Protein AF-A0A6G9RSF5-F1 (afdb_monomer_lite)

Sequence (198 aa):
MGVLVQEMTRLAKLAGGSHKTVHDRIALAQRFCERLAMAQNVQVRRVEHLKARHIESYVRERLAQGITKRSLQNEMAAIRCMLKQAGRGKLADSERISNCSLGLRSQEAVQSAQSLKTWRKALEREEPRLTVVFGTKGGRPRETVILDVVAVRKALDKALSVAENRHDRLLDKPDLRSAMKYWHSQASRIGLRGVYSG

InterPro domains:
  IPR010998 Integrase/recombinase, N-terminal [G3DSA:1.10.150.130] (9-102)
  IPR024456 Integrase catalytic domain, putative [PF12835] (101-197)
  IPR024457 Putative integrase, N-terminal [PF12834] (1-92)

Structure (mmCIF, N/CA/C/O backbone):
data_AF-A0A6G9RSF5-F1
#
_entry.id   AF-A0A6G9RSF5-F1
#
loop_
_atom_site.group_PDB
_atom_site.id
_atom_site.type_symbol
_atom_site.label_atom_id
_atom_site.label_alt_id
_atom_site.label_comp_id
_atom_site.label_asym_id
_atom_site.label_entity_id
_atom_site.label_seq_id
_atom_site.pdbx_PDB_ins_code
_atom_site.Cartn_x
_atom_site.Cartn_y
_atom_site.Cartn_z
_atom_site.occupancy
_atom_site.B_iso_or_equiv
_atom_site.auth_seq_id
_atom_site.auth_comp_id
_atom_site.auth_asym_id
_atom_site.auth_atom_id
_atom_site.pdbx_PDB_model_num
ATOM 1 N N . MET A 1 1 ? -6.092 9.081 29.730 1.00 60.22 1 MET A N 1
ATOM 2 C CA . MET A 1 1 ? -6.249 8.511 28.366 1.00 60.22 1 MET A CA 1
ATOM 3 C C . MET A 1 1 ? -7.685 8.039 28.198 1.00 60.22 1 MET A C 1
ATOM 5 O O . MET A 1 1 ? -8.156 7.322 29.069 1.00 60.22 1 MET A O 1
ATOM 9 N N . GLY A 1 2 ? -8.382 8.451 27.134 1.00 79.12 2 GLY A N 1
ATOM 10 C CA . GLY A 1 2 ? -9.766 8.025 26.882 1.00 79.12 2 GLY A CA 1
ATOM 11 C C . GLY A 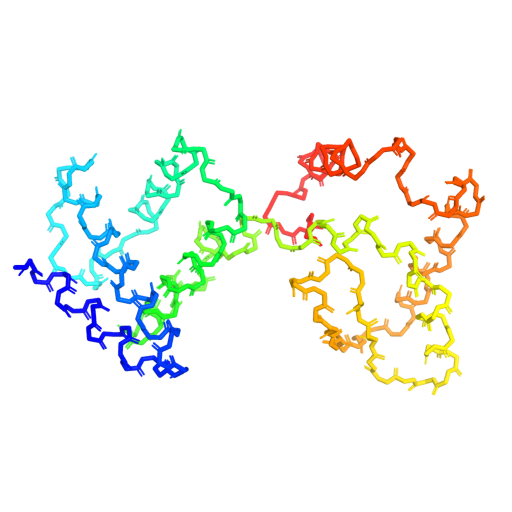1 2 ? -9.892 6.525 26.577 1.00 79.12 2 GLY A C 1
ATOM 12 O O . GLY A 1 2 ? -8.925 5.899 26.141 1.00 79.12 2 GLY A O 1
ATOM 13 N N . VAL A 1 3 ? -11.092 5.966 26.775 1.00 87.81 3 VAL A N 1
ATOM 14 C CA . VAL A 1 3 ? -11.396 4.522 26.640 1.00 87.81 3 VAL A CA 1
ATOM 15 C C . VAL A 1 3 ? -10.936 3.948 25.292 1.00 87.81 3 VAL A C 1
ATOM 17 O O . VAL A 1 3 ? -10.251 2.928 25.259 1.00 87.81 3 VAL A O 1
ATOM 20 N N . LEU A 1 4 ? -11.208 4.653 24.188 1.00 88.75 4 LEU A N 1
ATOM 21 C CA . LEU A 1 4 ? -10.796 4.230 22.845 1.00 88.75 4 LEU A CA 1
ATOM 22 C C . LEU A 1 4 ? -9.268 4.108 22.712 1.00 88.75 4 LEU A C 1
ATOM 24 O O . LEU A 1 4 ? -8.768 3.173 22.090 1.00 88.75 4 LEU A O 1
ATOM 28 N N . VAL A 1 5 ? -8.518 5.038 23.315 1.00 91.31 5 VAL A N 1
ATOM 29 C CA . VAL A 1 5 ? -7.047 5.053 23.262 1.00 91.31 5 VAL A CA 1
ATOM 30 C C . VAL A 1 5 ? -6.485 3.819 23.965 1.00 91.31 5 VAL A C 1
ATOM 32 O O . VAL A 1 5 ? -5.570 3.174 23.451 1.00 91.31 5 VAL A O 1
ATOM 35 N N . GLN A 1 6 ? -7.032 3.484 25.137 1.00 91.62 6 GLN A N 1
ATOM 36 C CA . GLN A 1 6 ? -6.622 2.311 25.910 1.00 91.62 6 GLN A CA 1
ATOM 37 C C . GLN A 1 6 ? -6.915 1.021 25.137 1.00 91.62 6 GLN A C 1
ATOM 39 O O . GLN A 1 6 ? -6.039 0.163 25.012 1.00 91.62 6 GLN A O 1
ATOM 44 N N . GLU A 1 7 ? -8.110 0.919 24.551 1.00 94.19 7 GLU A N 1
ATOM 45 C CA . GLU A 1 7 ? -8.517 -0.226 23.738 1.00 94.19 7 GLU A CA 1
ATOM 46 C C . GLU A 1 7 ? -7.595 -0.416 22.524 1.00 94.19 7 GLU A C 1
ATOM 48 O O . GLU A 1 7 ? -7.022 -1.491 22.341 1.00 94.19 7 GLU A O 1
ATOM 53 N N . MET A 1 8 ? -7.371 0.639 21.737 1.00 92.94 8 MET A N 1
ATOM 54 C CA . MET A 1 8 ? -6.492 0.602 20.563 1.00 92.94 8 MET A CA 1
ATOM 55 C C . MET A 1 8 ? -5.035 0.291 20.933 1.00 92.94 8 MET A C 1
ATOM 57 O O . MET A 1 8 ? -4.368 -0.469 20.234 1.00 92.94 8 MET A O 1
ATOM 61 N N . THR A 1 9 ? -4.543 0.808 22.062 1.00 93.88 9 THR A N 1
ATOM 62 C CA . THR A 1 9 ? -3.195 0.500 22.570 1.00 93.88 9 THR A CA 1
ATOM 63 C C . THR A 1 9 ? -3.064 -0.975 22.950 1.00 93.88 9 THR A C 1
ATOM 65 O O . THR A 1 9 ? -2.053 -1.611 22.648 1.00 93.88 9 THR A O 1
ATOM 68 N N . ARG A 1 10 ? -4.093 -1.554 23.581 1.00 94.75 10 ARG A N 1
ATOM 69 C CA . ARG A 1 10 ? -4.133 -2.988 23.895 1.00 94.75 10 ARG A CA 1
ATOM 70 C C . ARG A 1 10 ? -4.128 -3.829 22.617 1.00 94.75 10 ARG A C 1
ATOM 72 O O . ARG A 1 10 ? -3.350 -4.772 22.517 1.00 94.75 10 ARG A O 1
ATOM 79 N N . LEU A 1 11 ? -4.932 -3.454 21.621 1.00 93.56 11 LEU A N 1
ATOM 80 C CA . LEU A 1 11 ? -4.984 -4.126 20.317 1.00 93.56 11 LEU A CA 1
ATOM 81 C C . LEU A 1 11 ? -3.647 -4.041 19.566 1.00 93.56 11 LEU A C 1
ATOM 83 O O . LEU A 1 11 ? -3.226 -5.021 18.954 1.00 93.56 11 LEU A O 1
ATOM 87 N N . ALA A 1 12 ? -2.944 -2.909 19.657 1.00 92.31 12 ALA A N 1
ATOM 88 C CA . ALA A 1 12 ? -1.604 -2.747 19.095 1.00 92.31 12 ALA A CA 1
ATOM 89 C C . ALA A 1 12 ? -0.594 -3.736 19.700 1.00 92.31 12 ALA A C 1
ATOM 91 O O . ALA A 1 12 ? 0.206 -4.308 18.960 1.00 92.31 12 ALA A O 1
ATOM 92 N N . LYS A 1 13 ? -0.655 -3.966 21.019 1.00 92.19 13 LYS A N 1
ATOM 93 C CA . LYS A 1 13 ? 0.188 -4.951 21.720 1.00 92.19 13 LYS A CA 1
ATOM 94 C C . LYS A 1 13 ? -0.179 -6.388 21.337 1.00 92.19 13 LYS A C 1
ATOM 96 O O . LYS A 1 13 ? 0.703 -7.175 21.011 1.00 92.19 13 LYS A O 1
ATOM 101 N N . LEU A 1 14 ? -1.475 -6.708 21.308 1.00 90.38 14 LEU A N 1
ATOM 102 C CA . LEU A 1 14 ? -1.979 -8.042 20.945 1.00 90.38 14 LEU A CA 1
ATOM 103 C C . LEU A 1 14 ? -1.672 -8.436 19.498 1.00 90.38 14 LEU A C 1
ATOM 105 O O . LEU A 1 14 ? -1.616 -9.617 19.176 1.00 90.38 14 LEU A O 1
ATOM 109 N N . ALA A 1 15 ? -1.474 -7.466 18.610 1.00 86.75 15 ALA A N 1
ATOM 110 C CA . ALA A 1 15 ? -1.075 -7.722 17.232 1.00 86.75 15 ALA A CA 1
ATOM 111 C C . ALA A 1 15 ? 0.392 -8.193 17.074 1.00 86.75 15 ALA A C 1
ATOM 113 O O . ALA A 1 15 ? 0.813 -8.467 15.948 1.00 86.75 15 ALA A O 1
ATOM 114 N N . GLY A 1 16 ? 1.178 -8.249 18.159 1.00 85.38 16 GLY A N 1
ATOM 115 C CA . GLY A 1 16 ? 2.536 -8.806 18.189 1.00 85.38 16 GLY A CA 1
ATOM 116 C C . GLY A 1 16 ? 3.570 -8.039 17.352 1.00 85.38 16 GLY A C 1
ATOM 117 O O . GLY A 1 16 ? 3.391 -6.866 17.030 1.00 85.38 16 GLY A O 1
ATOM 118 N N . GLY A 1 17 ? 4.667 -8.699 16.969 1.00 84.56 17 GLY A N 1
ATOM 119 C CA . GLY A 1 17 ? 5.753 -8.131 16.153 1.00 84.56 17 GLY A CA 1
ATOM 120 C C . GLY A 1 17 ? 6.945 -7.610 16.965 1.00 84.56 17 GLY A C 1
ATOM 121 O O . GLY A 1 17 ? 6.967 -7.696 18.188 1.00 84.56 17 GLY A O 1
ATOM 122 N N . SER A 1 18 ? 7.963 -7.074 16.279 1.00 88.12 18 SER A N 1
ATOM 123 C CA . SER A 1 18 ? 9.168 -6.566 16.953 1.00 88.12 18 SER A CA 1
ATOM 124 C C . SER A 1 18 ? 8.849 -5.402 17.895 1.00 88.12 18 SER A C 1
ATOM 126 O O . SER A 1 18 ? 7.897 -4.654 17.655 1.00 88.12 18 SER A O 1
ATOM 128 N N . HIS A 1 19 ? 9.692 -5.192 18.912 1.00 85.44 19 HIS A N 1
ATOM 129 C CA . HIS A 1 19 ? 9.533 -4.115 19.896 1.00 85.44 19 HIS A CA 1
ATOM 130 C C . HIS A 1 19 ? 9.261 -2.750 19.238 1.00 85.44 19 HIS A C 1
ATOM 132 O O . HIS A 1 19 ? 8.289 -2.069 19.565 1.00 85.44 19 HIS A O 1
ATOM 138 N N . LYS A 1 20 ? 10.045 -2.402 18.208 1.00 83.69 20 LYS A N 1
ATOM 139 C CA . LYS A 1 20 ? 9.845 -1.180 17.418 1.00 83.69 20 LYS A CA 1
ATOM 140 C C . LYS A 1 20 ? 8.480 -1.131 16.722 1.00 83.69 20 LYS A C 1
ATOM 142 O O . LYS A 1 20 ? 7.840 -0.087 16.696 1.00 83.69 20 LYS A O 1
ATOM 147 N N . THR A 1 21 ? 8.015 -2.251 16.175 1.00 81.38 21 THR A N 1
ATOM 148 C CA . THR A 1 21 ? 6.727 -2.313 15.469 1.00 81.38 21 THR A CA 1
ATOM 149 C C . THR A 1 21 ? 5.548 -2.148 16.429 1.00 81.38 21 THR A C 1
ATOM 151 O O . THR A 1 21 ? 4.550 -1.522 16.074 1.00 81.38 21 THR A O 1
ATOM 154 N N . VAL A 1 22 ? 5.640 -2.703 17.639 1.00 88.62 22 VAL A N 1
ATOM 155 C CA . VAL A 1 22 ? 4.628 -2.506 18.687 1.00 88.62 22 VAL A CA 1
ATOM 156 C C . VAL A 1 22 ? 4.629 -1.048 19.145 1.00 88.62 22 VAL A C 1
ATOM 158 O O . VAL A 1 22 ? 3.576 -0.413 19.151 1.00 88.62 22 VAL A O 1
ATOM 161 N N . HIS A 1 23 ? 5.806 -0.489 19.433 1.00 90.00 23 HIS A N 1
ATOM 162 C CA . HIS A 1 23 ? 5.966 0.908 19.832 1.00 90.00 23 HIS A CA 1
ATOM 163 C C . HIS A 1 23 ? 5.379 1.885 18.797 1.00 90.00 23 HIS A C 1
ATOM 165 O O . HIS A 1 23 ? 4.555 2.738 19.133 1.00 90.00 23 HIS A O 1
ATOM 171 N N . ASP A 1 24 ? 5.727 1.718 17.517 1.00 87.81 24 ASP A N 1
ATOM 172 C CA . ASP A 1 24 ? 5.241 2.580 16.435 1.00 87.81 24 ASP A CA 1
ATOM 173 C C . ASP A 1 24 ? 3.705 2.489 16.275 1.00 87.81 24 ASP A C 1
ATOM 175 O O . ASP A 1 24 ? 3.047 3.492 15.975 1.00 87.81 24 ASP A O 1
ATOM 179 N N . ARG A 1 25 ? 3.106 1.312 16.525 1.00 92.25 25 ARG A N 1
ATOM 180 C CA . ARG A 1 25 ? 1.643 1.120 16.513 1.00 92.25 25 ARG A CA 1
ATOM 181 C C . ARG A 1 25 ? 0.945 1.775 17.701 1.00 92.25 25 ARG A C 1
ATOM 183 O O . ARG A 1 25 ? -0.131 2.335 17.513 1.00 92.25 25 ARG A O 1
ATOM 190 N N . ILE A 1 26 ? 1.545 1.742 18.889 1.00 93.31 26 ILE A N 1
ATOM 191 C CA . ILE A 1 26 ? 1.014 2.431 20.075 1.00 93.31 26 ILE A CA 1
ATOM 192 C C . ILE A 1 26 ? 0.986 3.943 19.832 1.00 93.31 26 ILE A C 1
ATOM 194 O O . ILE A 1 26 ? -0.059 4.572 20.000 1.00 93.31 26 ILE A O 1
ATOM 198 N N . ALA A 1 27 ? 2.092 4.509 19.342 1.00 93.44 27 ALA A N 1
ATOM 199 C CA . ALA A 1 27 ? 2.168 5.932 19.020 1.00 93.44 27 ALA A CA 1
ATOM 200 C C . ALA A 1 27 ? 1.140 6.332 17.946 1.00 93.44 27 ALA A C 1
ATOM 202 O O . ALA A 1 27 ? 0.550 7.412 17.993 1.00 93.44 27 ALA A O 1
ATOM 203 N N . LEU A 1 28 ? 0.897 5.457 16.966 1.00 93.06 28 LEU A N 1
ATOM 204 C CA . LEU A 1 28 ? -0.162 5.657 15.982 1.00 93.06 28 LEU A CA 1
ATOM 205 C C . LEU A 1 28 ? -1.561 5.621 16.606 1.00 93.06 28 LEU A C 1
ATOM 207 O O . LEU A 1 28 ? -2.372 6.487 16.292 1.00 93.06 28 LEU A O 1
ATOM 211 N N . ALA A 1 29 ? -1.851 4.631 17.452 1.00 92.94 29 ALA A N 1
ATOM 212 C CA . ALA A 1 29 ? -3.145 4.489 18.113 1.00 92.94 29 ALA A CA 1
ATOM 213 C C . ALA A 1 29 ? -3.503 5.746 18.915 1.00 92.94 29 ALA A C 1
ATOM 215 O O . ALA A 1 29 ? -4.622 6.244 18.795 1.00 92.94 29 ALA A O 1
ATOM 216 N N . GLN A 1 30 ? -2.538 6.287 19.662 1.00 92.81 30 GLN A N 1
ATOM 217 C CA . GLN A 1 30 ? -2.684 7.536 20.411 1.00 92.81 30 GLN A CA 1
ATOM 218 C C . GLN A 1 30 ? -3.027 8.706 19.484 1.00 92.81 30 GLN A C 1
ATOM 220 O O . GLN A 1 30 ? -4.120 9.261 19.597 1.00 92.81 30 GLN A O 1
ATOM 225 N N . ARG A 1 31 ? -2.184 8.980 18.476 1.00 92.25 31 ARG A N 1
ATOM 226 C CA . ARG A 1 31 ? -2.433 10.060 17.501 1.00 92.25 31 ARG A CA 1
ATOM 227 C C . ARG A 1 31 ? -3.773 9.928 16.788 1.00 92.25 31 ARG A C 1
ATOM 229 O O . ARG A 1 31 ? -4.435 10.926 16.527 1.00 92.25 31 ARG A O 1
ATOM 236 N N . PHE A 1 32 ? -4.140 8.713 16.384 1.00 91.19 32 PHE A N 1
ATOM 237 C CA . PHE A 1 32 ? -5.400 8.458 15.693 1.00 91.19 32 PHE A CA 1
ATOM 238 C C . PHE A 1 32 ? -6.590 8.836 16.577 1.00 91.19 32 PHE A C 1
ATOM 240 O O . PHE A 1 32 ? -7.471 9.568 16.137 1.00 91.19 32 PHE A O 1
ATOM 247 N N . CYS A 1 33 ? -6.587 8.397 17.834 1.00 89.25 33 CYS A N 1
ATOM 248 C CA . CYS A 1 33 ? -7.666 8.686 18.771 1.00 89.25 3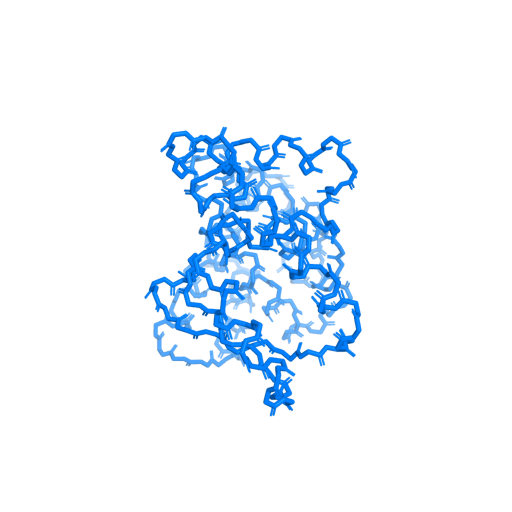3 CYS A CA 1
ATOM 249 C C . CYS A 1 33 ? -7.726 10.169 19.167 1.00 89.25 33 CYS A C 1
ATOM 251 O O . CYS A 1 33 ? -8.817 10.725 19.246 1.00 89.25 33 CYS A O 1
ATOM 253 N N . GLU A 1 34 ? -6.577 10.815 19.377 1.00 86.75 34 GLU A N 1
ATOM 254 C CA . GLU A 1 34 ? -6.493 12.254 19.663 1.00 86.75 34 GLU A CA 1
ATOM 255 C C . GLU A 1 34 ? -7.079 13.082 18.518 1.00 86.75 34 GLU A C 1
ATOM 257 O O . GLU A 1 34 ? -7.932 13.938 18.746 1.00 86.75 34 GLU A O 1
ATOM 262 N N . ARG A 1 35 ? -6.702 12.773 17.270 1.00 83.75 35 ARG A N 1
ATOM 263 C CA . ARG A 1 35 ? -7.244 13.464 16.093 1.00 83.75 35 ARG A CA 1
ATOM 264 C C . ARG A 1 35 ? -8.733 13.205 15.898 1.00 83.75 35 ARG A C 1
ATOM 266 O O . ARG A 1 35 ? -9.460 14.129 15.558 1.00 83.75 35 ARG A O 1
ATOM 273 N N . LEU A 1 36 ? -9.223 11.996 16.174 1.00 82.81 36 LEU A N 1
ATOM 274 C CA . LEU A 1 36 ? -10.666 11.733 16.154 1.00 82.81 36 LEU A CA 1
ATOM 275 C C . LEU A 1 36 ? -11.432 12.573 17.184 1.00 82.81 36 LEU A C 1
ATOM 277 O O . LEU A 1 36 ? -12.515 13.068 16.871 1.00 82.81 36 LEU A O 1
ATOM 281 N N . ALA A 1 37 ? -10.872 12.737 18.385 1.00 75.62 37 ALA A N 1
ATOM 282 C CA . ALA A 1 37 ? -11.480 13.526 19.449 1.00 75.62 37 ALA A CA 1
ATOM 283 C C . ALA A 1 37 ? -11.459 15.033 19.139 1.00 75.62 37 ALA A C 1
ATOM 285 O O . ALA A 1 37 ? -12.457 15.710 19.362 1.00 75.62 37 ALA A O 1
ATOM 286 N N . MET A 1 38 ? -10.352 15.545 18.590 1.00 67.12 38 MET A N 1
ATOM 287 C CA . MET A 1 38 ? -10.181 16.973 18.299 1.00 67.12 38 MET A CA 1
ATOM 288 C C . MET A 1 38 ? -10.856 17.428 17.000 1.00 67.12 38 MET A C 1
ATOM 290 O O . MET A 1 38 ? -11.372 18.538 16.945 1.00 67.12 38 MET A O 1
ATOM 294 N N . ALA A 1 39 ? -10.858 16.601 15.950 1.00 57.69 39 ALA A N 1
ATOM 295 C CA . ALA A 1 39 ? -11.217 17.057 14.606 1.00 57.69 39 ALA A CA 1
ATOM 296 C C . ALA A 1 39 ? -12.696 16.872 14.230 1.00 57.69 39 ALA A C 1
ATOM 298 O O . ALA A 1 39 ? -13.118 17.413 13.210 1.00 57.69 39 ALA A O 1
ATOM 299 N N . GLN A 1 40 ? -13.484 16.071 14.964 1.00 55.38 40 GLN A N 1
ATOM 300 C CA . GLN A 1 40 ? -14.790 15.626 14.446 1.00 55.38 40 GLN A CA 1
ATOM 301 C C . GLN A 1 40 ? -16.004 15.774 15.382 1.00 55.38 40 GLN A C 1
ATOM 303 O O . GLN A 1 40 ? -17.095 15.400 14.964 1.00 55.38 40 GLN A O 1
ATOM 308 N N . ASN A 1 41 ? -15.886 16.284 16.616 1.00 52.94 41 ASN A N 1
ATOM 309 C CA . ASN A 1 41 ? -16.987 16.231 17.608 1.00 52.94 41 ASN A CA 1
ATOM 310 C C . ASN A 1 41 ? -17.613 14.811 17.718 1.00 52.94 41 ASN A C 1
ATOM 312 O O . ASN A 1 41 ? -18.807 14.628 17.955 1.00 52.94 41 ASN A O 1
ATOM 316 N N . VAL A 1 42 ? -16.803 13.776 17.454 1.00 60.16 42 VAL A N 1
ATOM 317 C CA . VAL A 1 42 ? -17.235 12.380 17.340 1.00 60.16 42 VAL A CA 1
ATOM 318 C C . VAL A 1 42 ? -17.053 11.702 18.693 1.00 60.16 42 VAL A C 1
ATOM 320 O O . VAL A 1 42 ? -15.936 11.487 19.156 1.00 60.16 42 VAL A O 1
ATOM 323 N N . GLN A 1 43 ? -18.161 11.288 19.307 1.00 67.81 43 GLN A N 1
ATOM 324 C CA . GLN A 1 43 ? -18.186 10.567 20.585 1.00 67.81 43 GLN A CA 1
ATOM 325 C C . GLN A 1 43 ? -17.880 9.060 20.438 1.00 67.81 43 GLN A C 1
ATOM 327 O O . GLN A 1 43 ? -18.525 8.216 21.061 1.00 67.81 43 GLN A O 1
ATOM 332 N N . VAL A 1 44 ? -16.916 8.670 19.598 1.00 80.12 44 VAL A N 1
ATOM 333 C CA . VAL A 1 44 ? -16.544 7.249 19.473 1.00 80.12 44 VAL A CA 1
ATOM 334 C C . VAL A 1 44 ? -15.668 6.853 20.655 1.00 80.12 44 VAL A C 1
ATOM 336 O O . VAL A 1 44 ? -14.521 7.275 20.766 1.00 80.12 44 VAL A O 1
ATOM 339 N N . ARG A 1 45 ? -16.218 6.018 21.541 1.00 84.44 45 ARG A N 1
ATOM 340 C CA . ARG A 1 45 ? -15.521 5.524 22.741 1.00 84.44 45 ARG A CA 1
ATOM 341 C C . ARG A 1 45 ? -14.934 4.122 22.586 1.00 84.44 45 ARG A C 1
ATOM 343 O O . ARG A 1 45 ? -14.068 3.767 23.377 1.00 84.44 45 ARG A O 1
ATOM 350 N N . ARG A 1 46 ? -15.385 3.357 21.585 1.00 88.00 46 ARG A N 1
ATOM 351 C CA . ARG A 1 46 ? -14.959 1.973 21.326 1.00 88.00 46 ARG A CA 1
ATOM 352 C C . ARG A 1 46 ? -14.699 1.694 19.851 1.00 88.00 46 ARG A C 1
ATOM 354 O O . ARG A 1 46 ? -15.348 2.278 18.978 1.00 88.00 46 ARG A O 1
ATOM 361 N N . VAL A 1 47 ? -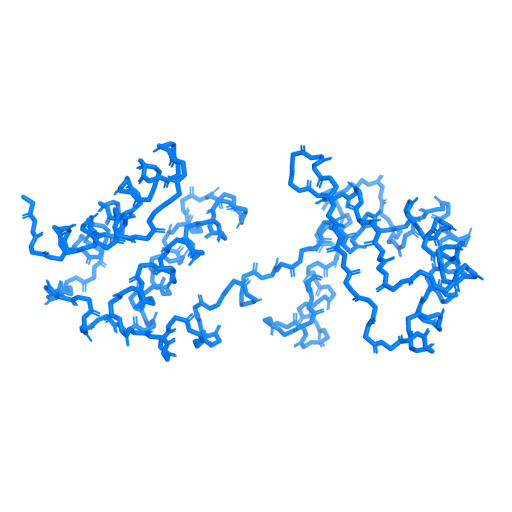13.782 0.766 19.575 1.00 89.88 47 VAL A N 1
ATOM 362 C CA . VAL A 1 47 ? -13.403 0.332 18.218 1.00 89.88 47 VAL A CA 1
ATOM 363 C C . VAL A 1 47 ? -14.597 -0.237 17.450 1.00 89.88 47 VAL A C 1
ATOM 365 O O . VAL A 1 47 ? -14.721 -0.022 16.241 1.00 89.88 47 VAL A O 1
ATOM 368 N N . GLU A 1 48 ? -15.530 -0.884 18.151 1.00 89.69 48 GLU A N 1
ATOM 369 C CA . GLU A 1 48 ? -16.781 -1.399 17.585 1.00 89.69 48 GLU A CA 1
ATOM 370 C C . GLU A 1 48 ? -17.611 -0.320 16.865 1.00 89.69 48 GLU A C 1
ATOM 372 O O . GLU A 1 48 ? -18.245 -0.611 15.855 1.00 89.69 48 GLU A O 1
ATOM 377 N N . HIS A 1 49 ? -17.525 0.946 17.286 1.00 89.19 49 HIS A N 1
ATOM 378 C CA . HIS A 1 49 ? -18.277 2.059 16.698 1.00 89.19 49 HIS A CA 1
ATOM 379 C C . HIS A 1 49 ? -17.499 2.841 15.628 1.00 89.19 49 HIS A C 1
ATOM 381 O O . HIS A 1 49 ? -18.020 3.807 15.057 1.00 89.19 49 HIS A O 1
ATOM 387 N N . LEU A 1 50 ? -16.262 2.442 15.307 1.00 89.31 50 LEU A N 1
ATOM 388 C CA . LEU A 1 50 ? -15.520 3.058 14.209 1.00 89.31 50 LEU A CA 1
ATOM 389 C C . LEU A 1 50 ? -16.225 2.810 12.866 1.00 89.31 50 LEU A C 1
ATOM 391 O O . LEU A 1 50 ? -16.736 1.734 12.573 1.00 89.31 50 LEU A O 1
ATOM 395 N N . LYS A 1 51 ? -16.258 3.826 12.011 1.00 86.75 51 LYS A N 1
ATOM 396 C CA . LYS A 1 51 ? -16.815 3.746 10.658 1.00 86.75 51 LYS A CA 1
ATOM 397 C C . LYS A 1 51 ? -15.725 4.148 9.675 1.00 86.75 51 LYS A C 1
ATOM 399 O O . LYS A 1 51 ? -14.834 4.914 10.037 1.00 86.75 51 LYS A O 1
ATOM 404 N N . ALA A 1 52 ? -15.831 3.693 8.426 1.00 81.88 52 ALA A N 1
ATOM 405 C CA . ALA A 1 52 ? -14.879 4.046 7.368 1.00 81.88 52 ALA A CA 1
ATOM 406 C C . ALA A 1 52 ? -14.653 5.568 7.277 1.00 81.88 52 ALA A C 1
ATOM 408 O O . ALA A 1 52 ? -13.513 6.009 7.205 1.00 81.88 52 ALA A O 1
ATOM 409 N N . ARG A 1 53 ? -15.718 6.372 7.435 1.00 81.56 53 ARG A N 1
ATOM 410 C CA . ARG A 1 53 ? -15.653 7.846 7.434 1.00 81.56 53 ARG A CA 1
ATOM 411 C C . ARG A 1 53 ? -14.666 8.441 8.452 1.00 81.56 53 ARG A C 1
ATOM 413 O O . ARG A 1 53 ? -14.046 9.454 8.160 1.00 81.56 53 ARG A O 1
ATOM 420 N N . HIS A 1 54 ? -14.509 7.823 9.627 1.00 86.62 54 HIS A N 1
ATOM 421 C CA . HIS A 1 54 ? -13.605 8.316 10.675 1.00 86.62 54 HIS A CA 1
ATOM 422 C C . HIS A 1 54 ? -12.143 8.139 10.240 1.00 86.62 54 HIS A C 1
ATOM 424 O O . HIS A 1 54 ? -11.309 9.021 10.416 1.00 86.62 54 HIS A O 1
ATOM 430 N N . ILE A 1 55 ? -11.854 7.004 9.604 1.00 87.12 55 ILE A N 1
ATOM 431 C CA . ILE A 1 55 ? -10.527 6.671 9.088 1.00 87.12 55 ILE A CA 1
ATOM 432 C C . ILE A 1 55 ? -10.225 7.502 7.836 1.00 87.12 55 ILE A C 1
ATOM 434 O O . ILE A 1 55 ? -9.131 8.034 7.707 1.00 87.12 55 ILE A O 1
ATOM 438 N N . GLU A 1 56 ? -11.201 7.697 6.949 1.00 81.44 56 GLU A N 1
ATOM 439 C CA . GLU A 1 56 ? -11.068 8.590 5.792 1.00 81.44 56 GLU A CA 1
ATOM 440 C C . GLU A 1 56 ? -10.805 10.039 6.206 1.00 81.44 56 GLU A C 1
ATOM 442 O O . GLU A 1 56 ? -9.955 10.698 5.612 1.00 81.44 56 GLU A O 1
ATOM 447 N N . SER A 1 57 ? -11.508 10.540 7.226 1.00 82.06 57 SER A N 1
ATOM 448 C CA . SER A 1 57 ? -11.261 11.885 7.745 1.00 82.06 57 SER A CA 1
ATOM 449 C C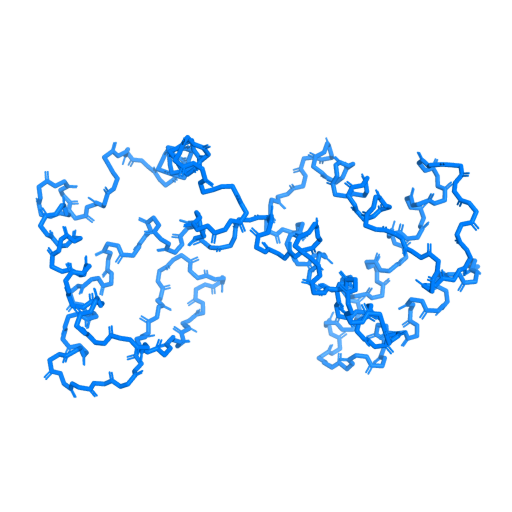 . SER A 1 57 ? -9.843 12.017 8.285 1.00 82.06 57 SER A C 1
ATOM 451 O O . SER A 1 57 ? -9.152 12.975 7.945 1.00 82.06 57 SER A O 1
ATOM 453 N N . TYR A 1 58 ? -9.384 11.028 9.057 1.00 86.88 58 TYR A N 1
ATOM 454 C CA . TYR A 1 58 ? -8.000 10.975 9.516 1.00 86.88 58 TYR A CA 1
ATOM 455 C C . TYR A 1 58 ? -7.026 11.001 8.332 1.00 86.88 58 TYR A C 1
ATOM 457 O O . TYR A 1 58 ? -6.120 11.824 8.296 1.00 86.88 58 TYR A O 1
ATOM 465 N N . VAL A 1 59 ? -7.239 10.170 7.311 1.00 81.69 59 VAL A N 1
ATOM 466 C CA . VAL A 1 59 ? -6.400 10.130 6.103 1.00 81.69 59 VAL A CA 1
ATOM 467 C C . VAL A 1 59 ? -6.333 11.497 5.412 1.00 81.69 59 VAL A C 1
ATOM 469 O O . VAL A 1 59 ? -5.239 11.937 5.059 1.00 81.69 59 VAL A O 1
ATOM 472 N N . ARG A 1 60 ? -7.467 12.192 5.248 1.00 79.06 60 ARG A N 1
ATOM 473 C CA . ARG A 1 60 ? -7.511 13.541 4.650 1.00 79.06 60 ARG A CA 1
ATOM 474 C C . ARG A 1 60 ? -6.706 14.551 5.462 1.00 79.06 60 ARG A C 1
ATOM 476 O O . ARG A 1 60 ? -5.930 15.308 4.889 1.00 79.06 60 ARG A O 1
ATOM 483 N N . GLU A 1 61 ? -6.840 14.527 6.782 1.00 81.94 61 GLU A N 1
ATOM 484 C CA . GLU A 1 61 ? -6.102 15.420 7.678 1.00 81.94 61 GLU A CA 1
ATOM 485 C C . GLU A 1 61 ? -4.586 15.167 7.615 1.00 81.94 61 GLU A C 1
ATOM 487 O O . GLU A 1 61 ? -3.780 16.094 7.555 1.00 81.94 61 GLU A O 1
ATOM 492 N N . ARG A 1 62 ? -4.182 13.894 7.555 1.00 84.00 62 ARG A N 1
ATOM 493 C CA . ARG A 1 62 ? -2.774 13.491 7.427 1.00 84.00 62 ARG A CA 1
ATOM 494 C C . ARG A 1 62 ? -2.180 13.888 6.075 1.00 84.00 62 ARG A C 1
ATOM 496 O O . ARG A 1 62 ? -1.012 14.265 6.017 1.00 84.00 62 ARG A O 1
ATOM 503 N N . LEU A 1 63 ? -2.975 13.832 5.006 1.00 76.31 63 LEU A N 1
ATOM 504 C CA . LEU A 1 63 ? -2.588 14.356 3.694 1.00 76.31 63 LEU A CA 1
ATOM 505 C C . LEU A 1 63 ? -2.421 15.881 3.726 1.00 76.31 63 LEU A C 1
ATOM 507 O O . LEU A 1 63 ? -1.442 16.381 3.179 1.00 76.31 63 LEU A O 1
ATOM 511 N N . ALA A 1 64 ? -3.317 16.606 4.404 1.00 75.69 64 ALA A N 1
ATOM 512 C CA . ALA A 1 64 ? -3.220 18.060 4.571 1.00 75.69 64 ALA A CA 1
ATOM 513 C C . ALA A 1 64 ? -1.977 18.484 5.377 1.00 75.69 64 ALA A C 1
ATOM 515 O O . ALA A 1 64 ? -1.387 19.521 5.103 1.00 75.69 64 ALA A O 1
ATOM 516 N N . GLN A 1 65 ? -1.516 17.640 6.304 1.00 79.75 65 GLN A N 1
ATOM 517 C CA . GLN A 1 65 ? -0.256 17.821 7.044 1.00 79.75 65 GLN A CA 1
ATOM 518 C C . GLN A 1 65 ? 1.004 17.553 6.202 1.00 79.75 65 GLN A C 1
ATOM 520 O O . GLN A 1 65 ? 2.110 17.543 6.737 1.00 79.75 65 GLN A O 1
ATOM 525 N N . GLY A 1 66 ? 0.861 17.283 4.900 1.00 75.50 66 GLY A N 1
ATOM 526 C CA . GLY A 1 66 ? 1.990 17.059 3.997 1.00 75.50 66 GLY A CA 1
ATOM 527 C C . GLY A 1 66 ? 2.718 15.735 4.233 1.00 75.50 66 GLY A C 1
ATOM 528 O O . GLY A 1 66 ? 3.851 15.552 3.785 1.00 75.50 66 GLY A O 1
ATOM 529 N N . ILE A 1 67 ? 2.093 14.785 4.933 1.00 76.19 67 ILE A N 1
ATOM 530 C CA . ILE A 1 67 ? 2.734 13.508 5.232 1.00 76.19 67 ILE A CA 1
ATOM 531 C C . ILE A 1 67 ? 2.867 12.682 3.962 1.00 76.19 67 ILE A C 1
ATOM 533 O O . ILE A 1 67 ? 1.954 12.581 3.141 1.00 76.19 67 ILE A O 1
ATOM 537 N N . THR A 1 68 ? 4.025 12.040 3.816 1.00 71.19 68 THR A N 1
ATOM 538 C CA . THR A 1 68 ? 4.292 11.209 2.646 1.00 71.19 68 THR A CA 1
ATOM 539 C C . THR A 1 68 ? 3.249 10.095 2.518 1.00 71.19 68 THR A C 1
ATOM 541 O O . THR A 1 68 ? 2.878 9.441 3.500 1.00 71.19 68 THR A O 1
ATOM 544 N N . LYS A 1 69 ? 2.832 9.805 1.279 1.00 61.66 69 LYS A N 1
ATOM 545 C CA . LYS A 1 69 ? 1.922 8.686 0.969 1.00 61.66 69 LYS A CA 1
ATOM 546 C C . LYS A 1 69 ? 2.403 7.366 1.588 1.00 61.66 69 LYS A C 1
ATOM 548 O O . LYS A 1 69 ? 1.599 6.555 2.032 1.00 61.66 69 LYS A O 1
ATOM 553 N N . ARG A 1 70 ? 3.724 7.175 1.687 1.00 65.44 70 ARG A N 1
ATOM 554 C CA . ARG A 1 70 ? 4.345 5.999 2.303 1.00 65.44 70 ARG A CA 1
ATOM 555 C C . ARG A 1 70 ? 4.103 5.898 3.808 1.00 65.44 70 ARG A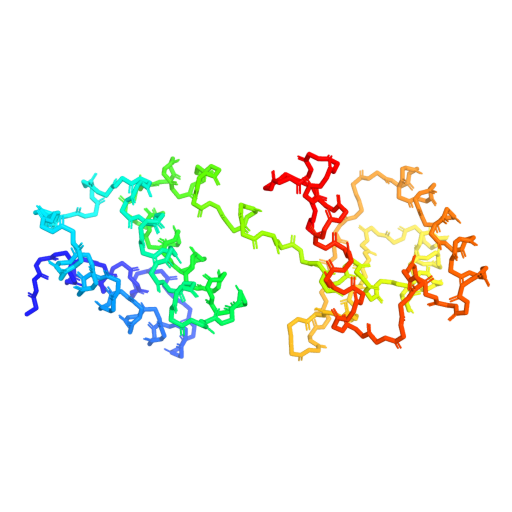 C 1
ATOM 557 O O . ARG A 1 70 ? 3.851 4.803 4.310 1.00 65.44 70 ARG A O 1
ATOM 564 N N . SER A 1 71 ? 4.215 7.003 4.537 1.00 77.50 71 SER A N 1
ATOM 565 C CA . SER A 1 71 ? 3.914 7.021 5.970 1.00 77.50 71 SER A CA 1
ATOM 566 C C . SER A 1 71 ? 2.426 6.772 6.200 1.00 77.50 71 SER A C 1
ATOM 568 O O . SER A 1 71 ? 2.082 5.918 7.010 1.00 77.50 71 SER A O 1
ATOM 570 N N . LEU A 1 72 ? 1.565 7.392 5.393 1.00 78.31 72 LEU A N 1
ATOM 571 C CA . LEU A 1 72 ? 0.117 7.185 5.432 1.00 78.31 72 LEU A CA 1
ATOM 572 C C . LEU A 1 72 ? -0.283 5.720 5.187 1.00 78.31 72 LEU A C 1
ATOM 574 O O . LEU A 1 72 ? -1.094 5.165 5.919 1.00 78.31 72 LEU A O 1
ATOM 578 N N . GLN A 1 73 ? 0.345 5.049 4.218 1.00 72.88 73 GLN A N 1
ATOM 579 C CA . GLN A 1 73 ? 0.135 3.617 3.963 1.00 72.88 73 GLN A CA 1
ATOM 580 C C . GLN A 1 73 ? 0.562 2.725 5.142 1.00 72.88 73 GLN A C 1
ATOM 582 O O . GLN A 1 73 ? -0.085 1.708 5.406 1.00 72.88 73 GLN A O 1
ATOM 587 N N . ASN A 1 74 ? 1.646 3.071 5.851 1.00 80.19 74 ASN A N 1
ATOM 588 C CA . ASN A 1 74 ? 2.062 2.327 7.048 1.00 80.19 74 ASN A CA 1
ATOM 589 C C . ASN A 1 74 ? 1.052 2.526 8.187 1.00 80.19 74 ASN A C 1
ATOM 591 O O . ASN A 1 74 ? 0.709 1.566 8.873 1.00 80.19 74 ASN A O 1
ATOM 595 N N . GLU A 1 75 ? 0.552 3.751 8.362 1.00 86.56 75 GLU A N 1
ATOM 596 C CA . GLU A 1 75 ? -0.475 4.052 9.361 1.00 86.56 75 GLU A CA 1
ATOM 597 C C . GLU A 1 75 ? -1.770 3.292 9.069 1.00 86.56 75 GLU A C 1
ATOM 599 O O . GLU A 1 75 ? -2.325 2.633 9.944 1.00 86.56 75 GLU A O 1
ATOM 604 N N . MET A 1 76 ? -2.192 3.263 7.811 1.00 86.56 76 MET A N 1
ATOM 605 C CA . MET A 1 76 ? -3.395 2.550 7.389 1.00 86.56 76 MET A CA 1
ATOM 606 C C . MET A 1 76 ? -3.250 1.028 7.505 1.00 86.56 76 MET A C 1
ATOM 608 O O . MET A 1 76 ? -4.182 0.352 7.942 1.00 86.56 76 MET A O 1
ATOM 612 N N . ALA A 1 77 ? -2.063 0.469 7.243 1.00 83.56 77 ALA A N 1
ATOM 613 C CA . ALA A 1 77 ? -1.782 -0.942 7.525 1.00 83.56 77 ALA A CA 1
ATOM 614 C C . ALA A 1 77 ? -1.944 -1.273 9.016 1.00 83.56 77 ALA A C 1
ATOM 616 O O . ALA A 1 77 ? -2.548 -2.284 9.374 1.00 83.56 77 ALA A O 1
ATOM 617 N N . ALA A 1 78 ? -1.411 -0.415 9.883 1.00 88.38 78 ALA A N 1
ATOM 618 C CA . ALA A 1 78 ? -1.461 -0.607 11.322 1.00 88.38 78 ALA A CA 1
ATOM 619 C C . ALA A 1 78 ? -2.879 -0.431 11.888 1.00 88.38 78 ALA A C 1
ATOM 621 O O . ALA A 1 78 ? -3.298 -1.251 12.704 1.00 88.38 78 ALA A O 1
ATOM 622 N N . ILE A 1 79 ? -3.645 0.558 11.412 1.00 90.75 79 ILE A N 1
ATOM 623 C CA . ILE A 1 79 ? -5.063 0.726 11.767 1.00 90.75 79 ILE A CA 1
ATOM 624 C C . ILE A 1 79 ? -5.852 -0.526 11.381 1.00 90.75 79 ILE A C 1
ATOM 626 O O . ILE A 1 79 ? -6.548 -1.091 12.220 1.00 90.75 79 ILE A O 1
ATOM 630 N N . ARG A 1 80 ? -5.692 -1.026 10.150 1.00 89.06 80 ARG A N 1
ATOM 631 C CA . ARG A 1 80 ? -6.354 -2.265 9.711 1.00 89.06 80 ARG A CA 1
ATOM 632 C C . ARG A 1 80 ? -5.968 -3.470 10.558 1.00 89.06 80 ARG A C 1
ATOM 634 O O . ARG A 1 80 ? -6.831 -4.269 10.900 1.00 89.06 80 ARG A O 1
ATOM 641 N N . CYS A 1 81 ? -4.696 -3.591 10.923 1.00 89.12 81 CYS A N 1
ATOM 642 C CA . CYS A 1 81 ? -4.232 -4.656 11.805 1.00 89.12 81 CYS A CA 1
ATOM 643 C C . CYS A 1 81 ? -4.935 -4.603 13.172 1.00 89.12 81 CYS A C 1
ATOM 645 O O . CYS A 1 81 ? -5.463 -5.617 13.620 1.00 89.12 81 CYS A O 1
ATOM 647 N N . MET A 1 82 ? -5.031 -3.421 13.790 1.00 92.25 82 MET A N 1
ATOM 648 C CA . MET A 1 82 ? -5.750 -3.244 15.059 1.00 92.25 82 MET A CA 1
ATOM 649 C C . MET A 1 82 ? -7.251 -3.539 14.925 1.00 92.25 82 MET A C 1
ATOM 651 O O . MET A 1 82 ? -7.823 -4.188 15.796 1.00 92.25 82 MET A O 1
ATOM 655 N N . LEU A 1 83 ? -7.881 -3.139 13.816 1.00 91.00 83 LEU A N 1
ATOM 656 C CA . LEU A 1 83 ? -9.280 -3.473 13.532 1.00 91.00 83 LEU A CA 1
ATOM 657 C C . LEU A 1 83 ? -9.496 -4.989 13.420 1.00 91.00 83 LEU A C 1
ATOM 659 O O . LEU A 1 83 ? -10.468 -5.498 13.969 1.00 91.00 83 LEU A O 1
ATOM 663 N N . LYS A 1 84 ? -8.595 -5.727 12.758 1.00 89.81 84 LYS A N 1
ATOM 664 C CA . LYS A 1 84 ? -8.686 -7.196 12.680 1.00 89.81 84 LYS A CA 1
ATOM 665 C C . LYS A 1 84 ? -8.616 -7.840 14.063 1.00 89.81 84 LYS A C 1
ATOM 667 O O . LYS A 1 84 ? -9.470 -8.666 14.369 1.00 89.81 84 LYS A O 1
ATOM 672 N N . GLN A 1 85 ? -7.698 -7.385 14.919 1.00 89.88 85 GLN A N 1
ATOM 673 C CA . GLN A 1 85 ? -7.610 -7.873 16.303 1.00 89.88 85 GLN A CA 1
ATOM 674 C C . GLN A 1 85 ? -8.863 -7.566 17.131 1.00 89.88 85 GLN A C 1
ATOM 676 O O . GLN A 1 85 ? -9.165 -8.288 18.074 1.00 89.88 85 GLN A O 1
ATOM 681 N N . ALA A 1 86 ? -9.611 -6.521 16.776 1.00 91.75 86 ALA A N 1
ATOM 682 C CA . ALA A 1 86 ? -10.873 -6.167 17.420 1.00 91.75 86 ALA A CA 1
ATOM 683 C C . ALA A 1 86 ? -12.094 -6.909 16.843 1.00 91.75 86 ALA A C 1
ATOM 685 O O . ALA A 1 86 ? -13.225 -6.492 17.077 1.00 91.75 86 ALA A O 1
ATOM 686 N N . GLY A 1 87 ? -11.898 -7.933 16.002 1.00 90.56 87 GLY A N 1
ATOM 687 C CA . GLY A 1 87 ? -12.994 -8.626 15.312 1.00 90.56 87 GLY A CA 1
ATOM 688 C C . GLY A 1 87 ? -13.644 -7.805 14.189 1.00 90.56 87 GLY A C 1
ATOM 689 O O . GLY A 1 87 ? -14.635 -8.218 13.592 1.00 90.56 87 GLY A O 1
ATOM 690 N N . ARG A 1 88 ? -13.078 -6.647 13.828 1.00 91.50 88 ARG A N 1
ATOM 691 C CA . ARG A 1 88 ? -13.598 -5.736 12.794 1.00 91.50 88 ARG A CA 1
ATOM 692 C C . ARG A 1 88 ? -13.039 -6.022 11.400 1.00 91.50 88 ARG A C 1
ATOM 694 O O . ARG A 1 88 ? -12.846 -5.095 10.611 1.00 91.50 88 ARG A O 1
ATOM 701 N N . GLY A 1 89 ? -12.833 -7.299 11.073 1.00 85.44 89 GLY A N 1
ATOM 702 C CA . GLY A 1 89 ? -12.272 -7.755 9.794 1.00 85.44 89 GLY A CA 1
ATOM 703 C C . GLY A 1 89 ? -12.988 -7.170 8.574 1.00 85.44 89 GLY A C 1
ATOM 704 O O . GLY A 1 89 ? -12.347 -6.546 7.739 1.00 85.44 89 GLY A O 1
ATOM 705 N N . LYS A 1 90 ? -14.329 -7.211 8.543 1.00 82.38 90 LYS A N 1
ATOM 706 C CA . LYS A 1 90 ? -15.132 -6.640 7.439 1.00 82.38 90 LYS A CA 1
ATOM 707 C C . LYS A 1 90 ? -14.848 -5.156 7.171 1.00 82.38 90 LYS A C 1
ATOM 709 O O . LYS A 1 90 ? -14.845 -4.727 6.025 1.00 82.38 90 LYS A O 1
ATOM 714 N N . LEU A 1 91 ? -14.609 -4.359 8.219 1.00 82.81 91 LEU A N 1
ATOM 715 C CA . LEU A 1 91 ? -14.220 -2.956 8.050 1.00 82.81 91 LEU A CA 1
ATOM 716 C C . LEU A 1 91 ? -12.763 -2.859 7.595 1.00 82.81 91 LEU A C 1
ATOM 718 O O . LEU A 1 91 ? -12.484 -2.127 6.653 1.00 82.81 91 LEU A O 1
ATOM 722 N N . ALA A 1 92 ? -11.857 -3.603 8.238 1.00 81.81 92 ALA A N 1
ATOM 723 C CA . ALA A 1 92 ? -10.435 -3.628 7.901 1.00 81.81 92 ALA A CA 1
ATOM 724 C C . ALA A 1 92 ? -10.179 -4.011 6.435 1.00 81.81 92 ALA A C 1
ATOM 726 O O . ALA A 1 92 ? -9.289 -3.452 5.801 1.00 81.81 92 ALA A O 1
ATOM 727 N N . ASP A 1 93 ? -10.969 -4.935 5.901 1.00 77.00 93 ASP A N 1
ATOM 728 C CA . ASP A 1 93 ? -10.862 -5.424 4.528 1.00 77.00 93 ASP A CA 1
ATOM 729 C C . ASP A 1 93 ? -11.715 -4.614 3.540 1.00 77.00 93 ASP A C 1
ATOM 731 O O . ASP A 1 93 ? -11.613 -4.822 2.336 1.00 77.00 93 ASP A O 1
ATOM 735 N N . SER A 1 94 ? -12.505 -3.643 4.018 1.00 73.81 94 SER A N 1
ATOM 736 C CA . SER A 1 94 ? -13.290 -2.780 3.134 1.00 73.81 94 SER A CA 1
ATOM 737 C C . SER A 1 94 ? -12.392 -1.917 2.245 1.00 73.81 94 SER A C 1
ATOM 739 O O . SER A 1 94 ? -11.401 -1.326 2.691 1.00 73.81 94 SER A O 1
ATOM 741 N N . GLU A 1 95 ? -12.782 -1.791 0.979 1.00 61.97 95 GLU A N 1
ATOM 742 C CA . GLU A 1 95 ? -12.026 -1.062 -0.045 1.00 61.97 95 GLU A CA 1
ATOM 743 C C . GLU A 1 95 ? -11.727 0.383 0.371 1.00 61.97 95 GLU A C 1
ATOM 745 O O . GLU A 1 95 ? -10.608 0.867 0.186 1.00 61.97 95 GLU A O 1
ATOM 750 N N . ARG A 1 96 ? -12.685 1.028 1.049 1.00 66.12 96 ARG A N 1
ATOM 751 C CA . ARG A 1 96 ? -12.627 2.415 1.542 1.00 66.12 96 ARG A CA 1
ATOM 752 C C . ARG A 1 96 ? -11.419 2.726 2.425 1.00 66.12 96 ARG A C 1
ATOM 754 O O . ARG A 1 96 ? -10.953 3.860 2.430 1.00 66.12 96 ARG A O 1
ATOM 761 N N . ILE A 1 97 ? -10.905 1.741 3.163 1.00 71.62 97 ILE A N 1
ATOM 762 C CA . ILE A 1 97 ? -9.771 1.926 4.087 1.00 71.62 97 ILE A CA 1
ATOM 763 C C . ILE A 1 97 ? -8.617 0.953 3.826 1.00 71.62 97 ILE A C 1
ATOM 765 O O . ILE A 1 97 ? -7.683 0.857 4.624 1.00 71.62 97 ILE A O 1
ATOM 769 N N . SER A 1 98 ? -8.681 0.204 2.726 1.00 64.75 98 SER A N 1
ATOM 770 C CA . SER A 1 98 ? -7.597 -0.667 2.289 1.00 64.75 98 SER A CA 1
ATOM 771 C C . SER A 1 98 ? -6.350 0.150 1.928 1.00 64.75 98 SER A C 1
ATOM 773 O O . SER A 1 98 ? -6.427 1.316 1.564 1.00 64.75 98 SER A O 1
ATOM 775 N N . ASN A 1 99 ? -5.160 -0.452 1.969 1.00 57.19 99 ASN A N 1
ATOM 776 C CA . ASN A 1 99 ? -4.003 0.246 1.402 1.00 57.19 99 ASN A CA 1
ATOM 777 C C . ASN A 1 99 ? -4.054 0.283 -0.138 1.00 57.19 99 ASN A C 1
ATOM 779 O O . ASN A 1 99 ? -3.355 1.093 -0.740 1.00 57.19 99 ASN A O 1
ATOM 783 N N . CYS A 1 100 ? -4.873 -0.565 -0.771 1.00 42.59 100 CYS A N 1
ATOM 784 C CA . CYS A 1 100 ? -5.098 -0.547 -2.216 1.00 42.59 100 CYS A CA 1
ATOM 785 C C . CYS A 1 100 ? -5.790 0.755 -2.650 1.00 42.59 100 CYS A C 1
ATOM 787 O O . CYS A 1 100 ? -5.363 1.368 -3.627 1.00 42.59 100 CYS A O 1
ATOM 789 N N . SER A 1 101 ? -6.714 1.291 -1.840 1.00 44.56 101 SER A N 1
ATOM 790 C CA . SER A 1 101 ? -7.285 2.632 -2.048 1.00 44.56 101 SER A CA 1
ATOM 791 C C . SER A 1 101 ? -6.290 3.786 -1.831 1.00 44.56 101 SER A C 1
ATOM 793 O O . SER A 1 101 ? -6.600 4.930 -2.155 1.00 44.56 101 SER A O 1
ATOM 795 N N . LEU A 1 102 ? -5.062 3.490 -1.375 1.00 44.97 102 LEU A N 1
ATOM 796 C CA . LEU A 1 102 ? -3.950 4.435 -1.189 1.00 44.97 102 LEU A CA 1
ATOM 797 C C . LEU A 1 102 ? -2.808 4.261 -2.215 1.00 44.97 102 LEU A C 1
ATOM 799 O O . LEU A 1 102 ? -1.756 4.883 -2.047 1.00 44.97 102 LEU A O 1
ATOM 803 N N . GLY A 1 103 ? -2.981 3.425 -3.250 1.00 48.19 103 GLY A N 1
ATOM 804 C CA . GLY A 1 103 ? -2.037 3.269 -4.372 1.00 48.19 103 GLY A CA 1
ATOM 805 C C . GLY A 1 103 ? -0.703 2.589 -4.017 1.00 48.19 103 GLY A C 1
ATOM 806 O O . GLY A 1 103 ? 0.340 3.242 -3.948 1.00 48.19 103 GLY A O 1
ATOM 807 N N . LEU A 1 104 ? -0.717 1.272 -3.794 1.00 44.69 104 LEU A N 1
ATOM 808 C CA . LEU A 1 104 ? 0.478 0.431 -3.583 1.00 44.69 104 LEU A CA 1
ATOM 809 C C . LEU A 1 104 ? 0.791 -0.354 -4.869 1.00 44.69 104 LEU A C 1
ATOM 811 O O . LEU A 1 104 ? -0.073 -1.130 -5.238 1.00 44.69 104 LEU A O 1
ATOM 815 N N . ARG A 1 105 ? 1.945 -0.299 -5.551 1.00 63.84 105 ARG A N 1
ATOM 816 C CA . ARG A 1 105 ? 3.300 0.194 -5.261 1.00 63.84 105 ARG A CA 1
ATOM 817 C C . ARG A 1 105 ? 3.888 0.882 -6.506 1.00 63.84 105 ARG A C 1
ATOM 819 O O . ARG A 1 105 ? 4.806 0.376 -7.148 1.00 63.84 105 ARG A O 1
ATOM 826 N N . SER A 1 106 ? 3.429 2.098 -6.775 1.00 67.38 106 SER A N 1
ATOM 827 C CA . SER A 1 106 ? 3.681 2.773 -8.057 1.00 67.38 106 SER A CA 1
ATOM 828 C C . SER A 1 106 ? 5.155 2.934 -8.405 1.00 67.38 106 SER A C 1
ATOM 830 O O . SER A 1 106 ? 5.529 2.943 -9.568 1.00 67.38 106 SER A O 1
ATOM 832 N N . GLN A 1 107 ? 6.018 3.008 -7.394 1.00 74.31 107 GLN A N 1
ATOM 833 C CA . GLN A 1 107 ? 7.455 3.103 -7.596 1.00 74.31 107 GLN A CA 1
ATOM 834 C C . GLN A 1 107 ? 8.093 1.787 -8.074 1.00 74.31 107 GLN A C 1
ATOM 836 O O . GLN A 1 107 ? 9.079 1.832 -8.804 1.00 74.31 107 GLN A O 1
ATOM 841 N N . GLU A 1 108 ? 7.557 0.633 -7.673 1.00 74.44 108 GLU A N 1
ATOM 842 C CA . GLU A 1 108 ? 7.992 -0.674 -8.182 1.00 74.44 108 GLU A CA 1
ATOM 843 C C . GLU A 1 108 ? 7.525 -0.849 -9.626 1.00 74.44 108 GLU A C 1
ATOM 845 O O . GLU A 1 108 ? 8.336 -1.202 -10.473 1.00 74.44 108 GLU A O 1
ATOM 850 N N . ALA A 1 109 ? 6.278 -0.482 -9.944 1.00 74.31 109 ALA A N 1
ATOM 851 C CA . ALA A 1 109 ? 5.783 -0.479 -11.321 1.00 74.31 109 ALA A CA 1
ATOM 852 C C . ALA A 1 109 ? 6.631 0.433 -12.229 1.00 74.31 109 ALA A C 1
ATOM 854 O O . ALA A 1 109 ? 7.111 0.001 -13.276 1.00 74.31 109 ALA A O 1
ATOM 855 N N . VAL A 1 110 ? 6.901 1.667 -11.790 1.00 80.75 110 VAL A N 1
ATOM 856 C CA . VAL A 1 110 ? 7.695 2.654 -12.543 1.00 80.75 110 VAL A CA 1
ATOM 857 C C . VAL A 1 110 ? 9.153 2.220 -12.733 1.00 80.75 110 VAL A C 1
ATOM 859 O O . VAL A 1 110 ? 9.723 2.482 -13.790 1.00 80.75 110 VAL A O 1
ATOM 862 N N . GLN A 1 111 ? 9.766 1.559 -11.745 1.00 83.81 111 GLN A N 1
ATOM 863 C CA . GLN A 1 111 ? 11.175 1.136 -11.812 1.00 83.81 111 GLN A CA 1
ATOM 864 C C . GLN A 1 111 ? 11.379 -0.319 -12.263 1.00 83.81 111 GLN A C 1
ATOM 866 O O . GLN A 1 111 ? 12.521 -0.752 -12.406 1.00 83.81 111 GLN A O 1
ATOM 871 N N . SER A 1 112 ? 10.302 -1.061 -12.533 1.00 83.44 112 SER A N 1
ATOM 872 C CA . SER A 1 112 ? 10.352 -2.467 -12.959 1.00 83.44 112 SER A CA 1
ATOM 873 C C . SER A 1 112 ? 11.141 -2.697 -14.249 1.00 83.44 112 SER A C 1
ATOM 875 O O . SER A 1 112 ? 11.658 -3.794 -14.441 1.00 83.44 112 SER A O 1
ATOM 877 N N . ALA A 1 113 ? 11.305 -1.658 -15.081 1.00 85.31 113 ALA A N 1
ATOM 878 C CA . ALA A 1 113 ? 12.098 -1.672 -16.313 1.00 85.31 113 ALA A CA 1
ATOM 879 C C . ALA A 1 113 ? 13.476 -2.337 -16.125 1.00 85.31 113 ALA A C 1
ATOM 881 O O . ALA A 1 113 ? 13.899 -3.156 -16.937 1.00 85.31 113 ALA A O 1
ATOM 882 N N . GLN A 1 114 ? 14.127 -2.055 -14.993 1.00 86.31 114 GLN A N 1
ATOM 883 C CA . GLN A 1 114 ? 15.459 -2.562 -14.652 1.00 86.31 114 GLN A CA 1
ATOM 884 C C . GLN A 1 114 ? 15.474 -4.065 -14.314 1.00 86.31 114 GLN A C 1
ATOM 886 O O . GLN A 1 114 ? 16.520 -4.704 -14.383 1.00 86.31 114 GLN A O 1
ATOM 891 N N . SER A 1 115 ? 14.329 -4.649 -13.950 1.00 86.38 115 SER A N 1
ATOM 892 C CA . SER A 1 115 ? 14.200 -6.075 -13.622 1.00 86.38 115 SER A CA 1
ATOM 893 C C . SER A 1 115 ? 13.662 -6.930 -14.771 1.00 86.38 115 SER A C 1
ATOM 895 O O . SER A 1 115 ? 13.719 -8.153 -14.667 1.00 86.38 115 SER A O 1
ATOM 897 N N . LEU A 1 116 ? 13.171 -6.338 -15.868 1.00 88.19 116 LEU A N 1
ATOM 898 C CA . LEU A 1 116 ? 12.451 -7.074 -16.920 1.00 88.19 116 LEU A CA 1
ATOM 899 C C . LEU A 1 116 ? 13.276 -8.212 -17.537 1.00 88.19 116 LEU A C 1
ATOM 901 O O . LEU A 1 116 ? 12.774 -9.322 -17.693 1.00 88.19 116 LEU A O 1
ATOM 905 N N . LYS A 1 117 ? 14.557 -7.962 -17.843 1.00 89.69 117 LYS A N 1
ATOM 906 C CA . LYS A 1 117 ? 15.462 -8.975 -18.422 1.00 89.69 117 LYS A CA 1
ATOM 907 C C . LYS A 1 117 ? 15.696 -10.139 -17.451 1.00 89.69 117 LYS A C 1
ATOM 909 O O . LYS A 1 117 ? 15.745 -11.292 -17.871 1.00 89.69 117 LYS A O 1
ATOM 914 N N . THR A 1 118 ? 15.799 -9.850 -16.155 1.00 89.81 118 THR A N 1
ATOM 915 C CA . THR A 1 118 ? 15.947 -10.867 -15.102 1.00 89.81 118 THR A CA 1
ATOM 916 C C . THR A 1 118 ? 14.667 -11.679 -14.933 1.00 89.81 118 THR A C 1
ATOM 918 O O . THR A 1 118 ? 14.728 -12.901 -14.852 1.00 89.81 118 THR A O 1
ATOM 921 N N . TRP A 1 119 ? 13.501 -11.027 -14.946 1.00 88.25 119 TRP A N 1
ATOM 922 C CA . TRP A 1 119 ? 12.208 -11.708 -14.856 1.00 88.25 119 TRP A CA 1
ATOM 923 C C . TRP A 1 119 ? 11.930 -12.599 -16.068 1.00 88.25 119 TRP A C 1
ATOM 925 O O . TRP A 1 119 ? 11.388 -13.687 -15.902 1.00 88.25 119 TRP A O 1
ATOM 935 N N . ARG A 1 120 ? 12.363 -12.196 -17.270 1.00 88.69 120 ARG A N 1
ATOM 936 C CA . ARG A 1 120 ? 12.287 -13.043 -18.470 1.00 88.69 120 ARG A CA 1
ATOM 937 C C . ARG A 1 120 ? 13.081 -14.340 -18.299 1.00 88.69 120 ARG A C 1
ATOM 939 O O . ARG A 1 120 ? 12.532 -15.412 -18.524 1.00 88.69 120 ARG A O 1
ATOM 946 N N . LYS A 1 121 ? 14.324 -14.249 -17.814 1.00 91.62 121 LYS A N 1
ATOM 947 C CA . LYS A 1 121 ? 15.163 -15.427 -17.529 1.00 91.62 121 LYS A CA 1
ATOM 948 C C . LYS A 1 121 ? 14.554 -16.335 -16.458 1.00 91.62 121 LYS A C 1
ATOM 950 O O . LYS A 1 121 ? 14.636 -17.549 -16.584 1.00 91.62 121 LYS A O 1
ATOM 955 N N . ALA A 1 122 ? 13.932 -15.763 -15.427 1.00 86.88 122 ALA A N 1
ATOM 956 C CA . ALA A 1 122 ? 13.233 -16.541 -14.402 1.00 86.88 122 ALA A CA 1
ATOM 957 C C . ALA A 1 122 ? 12.048 -17.331 -14.996 1.00 86.88 122 ALA A C 1
ATOM 959 O O . ALA A 1 122 ? 11.868 -18.501 -14.672 1.00 86.88 122 ALA A O 1
ATOM 960 N N . LEU A 1 123 ? 11.293 -16.741 -15.935 1.00 84.94 123 LEU A N 1
ATOM 961 C CA . LEU A 1 123 ? 10.226 -17.457 -16.649 1.00 84.94 123 LEU A CA 1
ATOM 962 C C . LEU A 1 123 ? 10.739 -18.543 -17.600 1.00 84.94 123 LEU A C 1
ATOM 964 O O . LEU A 1 123 ? 10.054 -19.541 -17.798 1.00 84.94 123 LEU A O 1
ATOM 968 N N . GLU A 1 124 ? 11.901 -18.345 -18.223 1.00 89.50 124 GLU A N 1
ATOM 969 C CA . GLU A 1 124 ? 12.550 -19.364 -19.064 1.00 89.50 124 GLU A CA 1
ATOM 970 C C . GLU A 1 124 ? 13.028 -20.566 -18.243 1.00 89.50 124 GLU A C 1
ATOM 972 O O . GLU A 1 124 ? 13.085 -21.675 -18.759 1.00 89.50 124 GLU A O 1
ATOM 977 N N . ARG A 1 125 ? 13.329 -20.348 -16.959 1.00 92.38 125 ARG A N 1
ATOM 978 C CA . ARG A 1 125 ? 13.703 -21.381 -15.983 1.00 92.38 125 ARG A CA 1
ATOM 979 C C . ARG A 1 125 ? 12.514 -21.982 -15.236 1.00 92.38 125 ARG A C 1
ATOM 981 O O . ARG A 1 125 ? 12.725 -22.762 -14.315 1.00 92.38 125 ARG A O 1
ATOM 988 N N . GLU A 1 126 ? 11.293 -21.586 -15.596 1.00 88.88 126 GLU A N 1
ATOM 989 C CA . GLU A 1 126 ? 10.053 -22.031 -14.949 1.00 88.88 126 GLU A CA 1
ATOM 990 C C . GLU A 1 126 ? 10.027 -21.762 -13.433 1.00 88.88 126 GLU A C 1
ATOM 992 O O . GLU A 1 126 ? 9.404 -22.485 -12.654 1.00 88.88 126 GLU A O 1
ATOM 997 N N . GLU A 1 127 ? 10.689 -20.687 -12.989 1.00 85.94 127 GLU A N 1
ATOM 998 C CA . GLU A 1 127 ? 10.665 -20.300 -11.582 1.00 85.94 127 GLU A CA 1
ATOM 999 C C . GLU A 1 127 ? 9.232 -19.896 -11.176 1.00 85.94 127 GLU A C 1
ATOM 1001 O O . GLU A 1 127 ? 8.587 -19.109 -11.872 1.00 85.94 127 GLU A O 1
ATOM 1006 N N . PRO A 1 128 ? 8.708 -20.371 -10.028 1.00 75.06 128 PRO A N 1
ATOM 1007 C CA . PRO A 1 128 ? 7.338 -20.072 -9.594 1.00 75.06 128 PRO A CA 1
ATOM 1008 C C . PRO A 1 128 ? 7.184 -18.650 -9.026 1.00 75.06 128 PRO A C 1
ATOM 1010 O O . PRO A 1 128 ? 6.086 -18.227 -8.638 1.00 75.06 128 PRO A O 1
ATOM 1013 N N . ARG A 1 129 ? 8.294 -17.915 -8.900 1.00 77.94 129 ARG A N 1
ATOM 1014 C CA . ARG A 1 129 ? 8.374 -16.609 -8.249 1.00 77.94 129 ARG A CA 1
ATOM 1015 C C . ARG A 1 129 ? 9.275 -15.653 -9.016 1.00 77.94 129 ARG A C 1
ATOM 1017 O O . ARG A 1 129 ? 10.205 -16.071 -9.689 1.00 77.94 129 ARG A O 1
ATOM 1024 N N . LEU A 1 130 ? 9.002 -14.359 -8.869 1.00 79.81 130 LEU A N 1
ATOM 1025 C CA . LEU A 1 130 ? 9.875 -13.284 -9.328 1.00 79.81 130 LEU A CA 1
ATOM 1026 C C . LEU A 1 130 ? 10.391 -12.482 -8.135 1.00 79.81 130 LEU A C 1
ATOM 1028 O O . LEU A 1 130 ? 9.618 -12.060 -7.269 1.00 79.81 130 LEU A O 1
ATOM 1032 N N . THR A 1 131 ? 11.684 -12.181 -8.151 1.00 82.81 131 THR A N 1
ATOM 1033 C CA . THR A 1 131 ? 12.298 -11.263 -7.192 1.00 82.81 131 THR A CA 1
ATOM 1034 C C . THR A 1 131 ? 12.174 -9.821 -7.682 1.00 82.81 131 THR A C 1
ATOM 1036 O O . THR A 1 131 ? 12.732 -9.429 -8.708 1.00 82.81 131 THR A O 1
ATOM 1039 N N . VAL A 1 132 ? 11.473 -8.987 -6.922 1.00 81.69 132 VAL A N 1
ATOM 1040 C CA . VAL A 1 132 ? 11.380 -7.538 -7.124 1.00 81.69 132 VAL A CA 1
ATOM 1041 C C . VAL A 1 132 ? 12.442 -6.861 -6.268 1.00 81.69 132 VAL A C 1
ATOM 1043 O O . VAL A 1 132 ? 12.415 -6.976 -5.043 1.00 81.69 132 VAL A O 1
ATOM 1046 N N . VAL A 1 133 ? 13.369 -6.136 -6.897 1.00 83.06 133 VAL A N 1
ATOM 1047 C CA . VAL A 1 133 ? 14.470 -5.442 -6.198 1.00 83.06 133 VAL A CA 1
ATOM 1048 C C . VAL A 1 133 ? 14.372 -3.918 -6.303 1.00 83.06 133 VAL A C 1
ATOM 1050 O O . VAL A 1 133 ? 14.624 -3.223 -5.317 1.00 83.06 133 VAL A O 1
ATOM 1053 N N . PHE A 1 134 ? 13.902 -3.381 -7.434 1.00 81.50 134 PHE A N 1
ATOM 1054 C CA . PHE A 1 134 ? 13.796 -1.936 -7.661 1.00 81.50 134 PHE A CA 1
ATOM 1055 C C . PHE A 1 134 ? 12.454 -1.357 -7.206 1.00 81.50 134 PHE A C 1
ATOM 1057 O O . PHE A 1 134 ? 11.403 -1.977 -7.331 1.00 81.50 134 PHE A O 1
ATOM 1064 N N . GLY A 1 135 ? 12.492 -0.147 -6.638 1.00 76.12 135 GLY A N 1
ATOM 1065 C CA . GLY A 1 135 ? 11.314 0.520 -6.061 1.00 76.12 135 GLY A CA 1
ATOM 1066 C C . GLY A 1 135 ? 10.836 -0.046 -4.723 1.00 76.12 135 GLY A C 1
ATOM 1067 O O . GLY A 1 135 ? 9.858 0.450 -4.157 1.00 76.12 135 GLY A O 1
ATOM 1068 N N . THR A 1 136 ? 11.549 -1.036 -4.184 1.00 71.38 136 THR A N 1
ATOM 1069 C CA . THR A 1 136 ? 11.212 -1.697 -2.925 1.00 71.38 136 THR A CA 1
ATOM 1070 C C . THR A 1 136 ? 11.471 -0.811 -1.702 1.00 71.38 136 THR A C 1
ATOM 1072 O O . THR A 1 136 ? 12.262 0.136 -1.705 1.00 71.38 136 THR A O 1
ATOM 1075 N N . LYS A 1 137 ? 10.777 -1.101 -0.591 1.00 57.81 137 LYS A N 1
ATOM 1076 C CA . LYS A 1 137 ? 10.983 -0.388 0.685 1.00 57.81 137 LYS A CA 1
ATOM 1077 C C . LYS A 1 137 ? 12.403 -0.607 1.206 1.00 57.81 137 LYS A C 1
ATOM 1079 O O . LYS A 1 137 ? 12.712 -1.719 1.624 1.00 57.81 137 LYS A O 1
ATOM 1084 N N . GLY A 1 138 ? 13.198 0.461 1.287 1.00 62.09 138 GLY A N 1
ATOM 1085 C CA . GLY A 1 138 ? 14.538 0.407 1.883 1.00 62.09 138 GLY A CA 1
ATOM 1086 C C . GLY A 1 138 ? 15.473 -0.570 1.168 1.00 62.09 138 GLY A C 1
ATOM 1087 O O . GLY A 1 138 ? 16.293 -1.190 1.831 1.00 62.09 138 GLY A O 1
ATOM 1088 N N . GLY A 1 139 ? 15.270 -0.773 -0.141 1.00 68.12 139 GLY A N 1
ATOM 1089 C CA . GLY A 1 139 ? 16.084 -1.663 -0.973 1.00 68.12 139 GLY A CA 1
ATOM 1090 C C . GLY A 1 139 ? 15.902 -3.158 -0.704 1.00 68.12 139 GLY A C 1
ATOM 1091 O O . GLY A 1 139 ? 16.639 -3.959 -1.262 1.00 68.12 139 GLY A O 1
ATOM 1092 N N . ARG A 1 140 ? 14.954 -3.557 0.155 1.00 70.44 140 ARG A N 1
ATOM 1093 C CA . ARG A 1 140 ? 14.764 -4.967 0.517 1.00 70.44 140 ARG A CA 1
ATOM 1094 C C . ARG A 1 140 ? 14.091 -5.735 -0.625 1.00 70.44 140 ARG A C 1
ATOM 1096 O O . ARG A 1 140 ? 12.935 -5.403 -0.919 1.00 70.44 140 ARG A O 1
ATOM 1103 N N . PRO A 1 141 ? 14.742 -6.771 -1.191 1.00 81.06 141 PRO A N 1
ATOM 1104 C CA . PRO A 1 141 ? 14.144 -7.634 -2.201 1.00 81.06 141 PRO A CA 1
ATOM 1105 C C . PRO A 1 141 ? 12.842 -8.265 -1.717 1.00 81.06 141 PRO A C 1
ATOM 1107 O O . PRO A 1 141 ? 12.649 -8.498 -0.517 1.00 81.06 141 PRO A O 1
ATOM 1110 N N . ARG A 1 142 ? 11.924 -8.512 -2.648 1.00 77.44 142 ARG A N 1
ATOM 1111 C CA . ARG A 1 142 ? 10.616 -9.098 -2.358 1.00 77.44 142 ARG A CA 1
ATOM 1112 C C . ARG A 1 142 ? 10.255 -10.140 -3.394 1.00 77.44 142 ARG A C 1
ATOM 1114 O O . ARG A 1 142 ? 10.295 -9.856 -4.581 1.00 77.44 142 ARG A O 1
ATOM 1121 N N . GLU A 1 143 ? 9.807 -11.287 -2.915 1.00 75.12 143 GLU A N 1
ATOM 1122 C CA . GLU A 1 143 ? 9.296 -12.363 -3.755 1.00 75.12 143 GLU A CA 1
ATOM 1123 C C . GLU A 1 143 ? 7.821 -12.134 -4.098 1.00 75.12 143 GLU A C 1
ATOM 1125 O O . GLU A 1 143 ? 7.013 -11.816 -3.217 1.00 75.12 143 GLU A O 1
ATOM 1130 N N . THR A 1 144 ? 7.463 -12.322 -5.367 1.00 68.25 144 THR A N 1
ATOM 1131 C CA . THR A 1 144 ? 6.073 -12.382 -5.834 1.00 68.25 144 THR A CA 1
ATOM 1132 C C . THR A 1 144 ? 5.814 -13.706 -6.534 1.00 68.25 144 THR A C 1
ATOM 1134 O O . THR A 1 144 ? 6.647 -14.169 -7.302 1.00 68.25 144 THR A O 1
ATOM 1137 N N . VAL A 1 145 ? 4.664 -14.324 -6.274 1.00 72.00 145 VAL A N 1
ATOM 1138 C CA . VAL A 1 145 ? 4.255 -15.568 -6.943 1.00 72.00 145 VAL A CA 1
ATOM 1139 C C . VAL A 1 145 ? 3.718 -15.241 -8.333 1.00 72.00 145 VAL A C 1
ATOM 1141 O O . VAL A 1 145 ? 2.988 -14.261 -8.497 1.00 72.00 145 VAL A O 1
ATOM 1144 N N . ILE A 1 146 ? 4.074 -16.057 -9.322 1.00 67.38 146 ILE A N 1
ATOM 1145 C CA . ILE A 1 146 ? 3.517 -15.974 -10.673 1.00 67.38 146 ILE A CA 1
ATOM 1146 C C . ILE A 1 146 ? 2.211 -16.768 -10.693 1.00 67.38 146 ILE A C 1
ATOM 1148 O O . ILE A 1 146 ? 2.212 -17.974 -10.476 1.00 67.38 146 ILE A O 1
ATOM 1152 N N . LEU A 1 147 ? 1.092 -16.079 -10.914 1.00 63.50 147 LEU A N 1
ATOM 1153 C CA . LEU A 1 147 ? -0.236 -16.706 -10.942 1.00 63.50 147 LEU A CA 1
ATOM 1154 C C . LEU A 1 147 ? -0.603 -17.237 -12.333 1.00 63.50 147 LEU A C 1
ATOM 1156 O O . LEU A 1 147 ? -1.253 -18.268 -12.443 1.00 63.50 147 LEU A O 1
ATOM 1160 N N . ASP A 1 148 ? -0.179 -16.533 -13.383 1.00 68.44 148 ASP A N 1
ATOM 1161 C CA . ASP A 1 148 ? -0.438 -16.884 -14.780 1.00 68.44 148 ASP A CA 1
ATOM 1162 C C . ASP A 1 148 ? 0.829 -16.624 -15.603 1.00 68.44 148 ASP A C 1
ATOM 1164 O O . ASP A 1 148 ? 1.182 -15.481 -15.904 1.00 68.44 148 ASP A O 1
ATOM 1168 N N . VAL A 1 149 ? 1.538 -17.699 -15.946 1.00 73.56 149 VAL A N 1
ATOM 1169 C CA . VAL A 1 149 ? 2.809 -17.633 -16.680 1.00 73.56 149 VAL A CA 1
ATOM 1170 C C . VAL A 1 149 ? 2.617 -17.047 -18.081 1.00 73.56 149 VAL A C 1
ATOM 1172 O O . VAL A 1 149 ? 3.468 -16.288 -18.550 1.00 73.56 149 VAL A O 1
ATOM 1175 N N . VAL A 1 150 ? 1.499 -17.352 -18.747 1.00 76.19 150 VAL A N 1
ATOM 1176 C CA . VAL A 1 150 ? 1.228 -16.913 -20.123 1.00 76.19 150 VAL A CA 1
ATOM 1177 C C . VAL A 1 150 ? 0.944 -15.414 -20.146 1.00 76.19 150 VAL A C 1
ATOM 1179 O O . VAL A 1 150 ? 1.551 -14.675 -20.929 1.00 76.19 150 VAL A O 1
ATOM 1182 N N . ALA A 1 151 ? 0.076 -14.940 -19.251 1.00 70.00 151 ALA A N 1
ATOM 1183 C CA . ALA A 1 151 ? -0.235 -13.520 -19.137 1.00 70.00 151 ALA A CA 1
ATOM 1184 C C . ALA A 1 151 ? 0.991 -12.697 -18.711 1.00 70.00 151 ALA A C 1
ATOM 1186 O O . ALA A 1 151 ? 1.246 -11.632 -19.283 1.00 70.00 151 ALA A O 1
ATOM 1187 N N . VAL A 1 152 ? 1.784 -13.196 -17.754 1.00 69.19 152 VAL A N 1
ATOM 1188 C CA . VAL A 1 152 ? 2.996 -12.507 -17.283 1.00 69.19 152 VAL A CA 1
ATOM 1189 C C . VAL A 1 152 ? 4.061 -12.448 -18.379 1.00 69.19 152 VAL A C 1
ATOM 1191 O O . VAL A 1 152 ? 4.644 -11.383 -18.582 1.00 69.19 152 VAL A O 1
ATOM 1194 N N . ARG A 1 153 ? 4.270 -13.526 -19.148 1.00 80.38 153 ARG A N 1
ATOM 1195 C CA . ARG A 1 153 ? 5.200 -13.529 -20.291 1.00 80.38 153 ARG A CA 1
ATOM 1196 C C . ARG A 1 153 ? 4.805 -12.488 -21.340 1.00 80.38 153 ARG A C 1
ATOM 1198 O O . ARG A 1 153 ? 5.622 -11.650 -21.709 1.00 80.38 153 ARG A O 1
ATOM 1205 N N . LYS A 1 154 ? 3.526 -12.452 -21.730 1.00 76.69 154 LYS A N 1
ATOM 1206 C CA . LYS A 1 154 ? 3.003 -11.461 -22.686 1.00 76.69 154 LYS A CA 1
ATOM 1207 C C . LYS A 1 154 ? 3.179 -10.021 -22.191 1.00 76.69 154 LYS A C 1
ATOM 1209 O O . LYS A 1 154 ? 3.504 -9.126 -22.972 1.00 76.69 154 LYS A O 1
ATOM 1214 N N . ALA A 1 155 ? 2.956 -9.784 -20.898 1.00 77.06 155 ALA A N 1
ATOM 1215 C CA . ALA A 1 155 ? 3.162 -8.473 -20.290 1.00 77.06 155 ALA A CA 1
ATOM 1216 C C . ALA A 1 155 ? 4.647 -8.068 -20.284 1.00 77.06 155 ALA A C 1
ATOM 1218 O O . ALA A 1 155 ? 4.958 -6.917 -20.597 1.00 77.06 155 ALA A O 1
ATOM 1219 N N . LEU A 1 156 ? 5.552 -9.005 -19.980 1.00 79.50 156 LEU A N 1
ATOM 1220 C CA . LEU A 1 156 ? 7.001 -8.788 -20.001 1.00 79.50 156 LEU A CA 1
ATOM 1221 C C . LEU A 1 156 ? 7.519 -8.461 -21.400 1.00 79.50 156 LEU A C 1
ATOM 1223 O O . LEU A 1 156 ? 8.253 -7.488 -21.545 1.00 79.50 156 LEU A O 1
ATOM 1227 N N . ASP A 1 157 ? 7.111 -9.211 -22.423 1.00 84.69 157 ASP A N 1
ATOM 1228 C CA . ASP A 1 157 ? 7.554 -8.973 -23.802 1.00 84.69 157 ASP A CA 1
ATOM 1229 C C . ASP A 1 157 ? 7.126 -7.582 -24.289 1.00 84.69 157 ASP A C 1
ATOM 1231 O O . ASP A 1 157 ? 7.920 -6.827 -24.854 1.00 84.69 157 ASP A O 1
ATOM 1235 N N . LYS A 1 158 ? 5.886 -7.184 -23.974 1.00 80.94 158 LYS A N 1
ATOM 1236 C CA . LYS A 1 158 ? 5.393 -5.833 -24.264 1.00 80.94 158 LYS A CA 1
ATOM 1237 C C . LYS A 1 158 ? 6.183 -4.761 -23.511 1.00 80.94 158 LYS A C 1
ATOM 1239 O O . LYS A 1 158 ? 6.498 -3.718 -24.079 1.00 80.94 158 LYS A O 1
ATOM 1244 N N . ALA A 1 159 ? 6.488 -4.995 -22.237 1.00 80.12 159 ALA A N 1
ATOM 1245 C CA . ALA A 1 159 ? 7.248 -4.063 -21.412 1.00 80.12 159 ALA A CA 1
ATOM 1246 C C . ALA A 1 159 ? 8.693 -3.897 -21.915 1.00 80.12 159 ALA A C 1
ATOM 1248 O O . ALA A 1 159 ? 9.185 -2.771 -21.968 1.00 80.12 159 ALA A O 1
ATOM 1249 N N . LEU A 1 160 ? 9.346 -4.986 -22.334 1.00 86.56 160 LEU A N 1
ATOM 1250 C CA . LEU A 1 160 ? 10.691 -4.970 -22.913 1.00 86.56 160 LEU A CA 1
ATOM 1251 C C . LEU A 1 160 ? 10.728 -4.177 -24.219 1.00 86.56 160 LEU A C 1
ATOM 1253 O O . LEU A 1 160 ? 11.536 -3.262 -24.338 1.00 86.56 160 LEU A O 1
ATOM 1257 N N . SER A 1 161 ? 9.789 -4.435 -25.131 1.00 90.12 161 SER A N 1
ATOM 1258 C CA . SER A 1 161 ? 9.680 -3.683 -26.387 1.00 90.12 161 SER A CA 1
ATOM 1259 C C . SER A 1 161 ? 9.485 -2.177 -26.150 1.00 90.12 161 SER A C 1
ATOM 1261 O O . SER A 1 161 ? 10.083 -1.341 -26.828 1.00 90.12 161 SER A O 1
ATOM 1263 N N . VAL A 1 162 ? 8.683 -1.794 -25.151 1.00 87.31 162 VAL A N 1
ATOM 1264 C CA . VAL A 1 162 ? 8.514 -0.378 -24.784 1.00 87.31 162 VAL A CA 1
ATOM 1265 C C . VAL A 1 162 ? 9.799 0.209 -24.196 1.00 87.31 162 VAL A C 1
ATOM 1267 O O . VAL A 1 162 ? 10.124 1.354 -24.504 1.00 87.31 162 VAL A O 1
ATOM 1270 N N . ALA A 1 163 ? 10.509 -0.545 -23.356 1.00 87.19 163 ALA A N 1
ATOM 1271 C CA . ALA A 1 163 ? 11.733 -0.090 -22.704 1.00 87.19 163 ALA A CA 1
ATOM 1272 C C . ALA A 1 163 ? 12.893 0.094 -23.697 1.00 87.19 163 ALA A C 1
ATOM 1274 O O . ALA A 1 163 ? 13.608 1.090 -23.603 1.00 87.19 163 ALA A O 1
ATOM 1275 N N . GLU A 1 164 ? 13.040 -0.802 -24.675 1.00 88.44 164 GLU A N 1
ATOM 1276 C CA . GLU A 1 164 ? 14.053 -0.707 -25.740 1.00 88.44 164 GLU A CA 1
ATOM 1277 C C . GLU A 1 164 ? 13.906 0.589 -26.545 1.00 88.44 164 GLU A C 1
ATOM 1279 O O . GLU A 1 164 ? 14.880 1.301 -26.773 1.00 88.44 164 GLU A O 1
ATOM 1284 N N . ASN A 1 165 ? 12.667 0.971 -26.866 1.00 86.62 165 ASN A N 1
ATOM 1285 C CA . ASN A 1 165 ? 12.363 2.211 -27.585 1.00 86.62 165 ASN A CA 1
ATOM 1286 C C . ASN A 1 165 ? 12.511 3.486 -26.732 1.00 86.62 165 ASN A C 1
ATOM 1288 O O . ASN A 1 165 ? 12.333 4.592 -27.236 1.00 86.62 165 ASN A O 1
ATOM 1292 N N . ARG A 1 166 ? 12.771 3.354 -25.426 1.00 86.81 166 ARG A N 1
ATOM 1293 C CA . ARG A 1 166 ? 12.746 4.455 -24.446 1.00 86.81 166 ARG A CA 1
ATOM 1294 C C . ARG A 1 166 ? 13.965 4.450 -23.524 1.00 86.81 166 ARG A C 1
ATOM 1296 O O . ARG A 1 166 ? 13.861 4.851 -22.364 1.00 86.81 166 ARG A O 1
ATOM 1303 N N . HIS A 1 167 ? 15.114 3.995 -24.023 1.00 83.75 167 HIS A N 1
ATOM 1304 C CA . HIS A 1 167 ? 16.381 3.972 -23.279 1.00 83.75 167 HIS A CA 1
ATOM 1305 C C . HIS A 1 167 ? 16.270 3.251 -21.920 1.00 83.75 167 HIS A C 1
ATOM 1307 O O . HIS A 1 167 ? 16.589 3.815 -20.872 1.00 83.75 167 HIS A O 1
ATOM 1313 N N . ASP A 1 168 ? 15.753 2.019 -21.938 1.00 81.88 168 ASP A N 1
ATOM 1314 C CA . ASP A 1 168 ? 15.527 1.162 -20.764 1.00 81.88 168 ASP A CA 1
ATOM 1315 C C . ASP A 1 168 ? 14.516 1.729 -19.741 1.00 81.88 168 ASP A C 1
ATOM 1317 O O . ASP A 1 168 ? 14.529 1.376 -18.557 1.00 81.88 168 ASP A O 1
ATOM 1321 N N . ARG A 1 169 ? 13.591 2.599 -20.175 1.00 83.38 169 ARG A N 1
ATOM 1322 C CA . ARG A 1 169 ? 12.526 3.160 -19.322 1.00 83.38 169 ARG A CA 1
ATOM 1323 C C . ARG A 1 169 ? 11.142 2.783 -19.825 1.00 83.38 169 ARG A C 1
ATOM 1325 O O . ARG A 1 169 ? 10.822 2.916 -20.996 1.00 83.38 169 ARG A O 1
ATOM 1332 N N . LEU A 1 170 ? 10.245 2.422 -18.911 1.00 83.94 170 LEU A N 1
ATOM 1333 C CA . LEU A 1 170 ? 8.834 2.220 -19.268 1.00 83.94 170 LEU A CA 1
ATOM 1334 C C . LEU A 1 170 ? 8.089 3.542 -19.475 1.00 83.94 170 LEU A C 1
ATOM 1336 O O . LEU A 1 170 ? 7.163 3.623 -20.285 1.00 83.94 170 LEU A O 1
ATOM 1340 N N . LEU A 1 171 ? 8.500 4.589 -18.760 1.00 85.69 171 LEU A N 1
ATOM 1341 C CA . LEU A 1 171 ? 7.929 5.926 -18.849 1.00 85.69 171 LEU A CA 1
ATOM 1342 C C . LEU A 1 171 ? 8.982 6.891 -19.379 1.00 85.69 171 LEU A C 1
ATOM 1344 O O . LEU A 1 171 ? 10.055 7.018 -18.794 1.00 85.69 171 LEU A O 1
ATOM 1348 N N . ASP A 1 172 ? 8.637 7.607 -20.444 1.00 86.19 172 ASP A N 1
ATOM 1349 C CA . ASP A 1 172 ? 9.492 8.633 -21.033 1.00 86.19 172 ASP A CA 1
ATOM 1350 C C . ASP A 1 172 ? 9.450 9.917 -20.187 1.00 86.19 172 ASP A C 1
ATOM 1352 O O . ASP A 1 172 ? 8.677 10.856 -20.426 1.00 86.19 172 ASP A O 1
ATOM 1356 N N . LYS A 1 173 ? 10.181 9.884 -19.072 1.00 87.88 173 LYS A N 1
ATOM 1357 C CA . LYS A 1 173 ? 10.334 10.991 -18.128 1.00 87.88 173 LYS A CA 1
ATOM 1358 C C . LYS A 1 173 ? 11.792 11.063 -17.667 1.00 87.88 173 LYS A C 1
ATOM 1360 O O . LYS A 1 173 ? 12.415 10.014 -17.489 1.00 87.88 173 LYS A O 1
ATOM 1365 N N . PRO A 1 174 ? 12.334 12.276 -17.454 1.00 83.50 174 PRO A N 1
ATOM 1366 C CA . PRO A 1 174 ? 13.758 12.468 -17.184 1.00 83.50 174 PRO A CA 1
ATOM 1367 C C . PRO A 1 174 ? 14.185 11.901 -15.826 1.00 83.50 174 PRO A C 1
ATOM 1369 O O . PRO A 1 174 ? 15.286 11.366 -15.712 1.00 83.50 174 PRO A O 1
ATOM 1372 N N . ASP A 1 175 ? 13.297 11.941 -14.831 1.00 84.06 175 ASP A N 1
ATOM 1373 C CA . ASP A 1 175 ? 13.573 11.545 -13.454 1.00 84.06 175 ASP A CA 1
ATOM 1374 C C . ASP A 1 175 ? 12.401 10.776 -12.810 1.00 84.06 175 ASP A C 1
ATOM 1376 O O . ASP A 1 175 ? 11.255 10.804 -13.277 1.00 84.06 175 ASP A O 1
ATOM 1380 N N . LEU A 1 176 ? 12.686 10.106 -11.688 1.00 79.81 176 LEU A N 1
ATOM 1381 C CA . LEU A 1 176 ? 11.718 9.282 -10.963 1.00 79.81 176 LEU A CA 1
ATOM 1382 C C . LEU A 1 176 ? 10.511 10.081 -10.447 1.00 79.81 176 LEU A C 1
ATOM 1384 O O . LEU A 1 176 ? 9.395 9.561 -10.444 1.00 79.81 176 LEU A O 1
ATOM 1388 N N . ARG A 1 177 ? 10.691 11.335 -10.015 1.00 77.81 177 ARG A N 1
ATOM 1389 C CA . ARG A 1 177 ? 9.587 12.170 -9.513 1.00 77.81 177 ARG A CA 1
ATOM 1390 C C . ARG A 1 177 ? 8.619 12.486 -10.655 1.00 77.81 177 ARG A C 1
ATOM 1392 O O . ARG A 1 177 ? 7.408 12.327 -10.483 1.00 77.81 177 ARG A O 1
ATOM 1399 N N . SER A 1 178 ? 9.137 12.862 -11.820 1.00 80.88 178 SER A N 1
ATOM 1400 C CA . SER A 1 178 ? 8.344 13.116 -13.029 1.00 80.88 178 SER A CA 1
ATOM 1401 C C . SER A 1 178 ? 7.646 11.852 -13.540 1.00 80.88 178 SER A C 1
ATOM 1403 O O . SER A 1 178 ? 6.459 11.895 -13.876 1.00 80.88 178 SER A O 1
ATOM 1405 N N . ALA A 1 179 ? 8.340 10.710 -13.525 1.00 83.44 179 ALA A N 1
ATOM 1406 C CA . ALA A 1 179 ? 7.782 9.402 -13.868 1.00 83.44 179 ALA A CA 1
ATOM 1407 C C . ALA A 1 179 ? 6.624 9.007 -12.939 1.00 83.44 179 ALA A C 1
ATOM 1409 O O . ALA A 1 179 ? 5.546 8.642 -13.405 1.00 83.44 179 ALA A O 1
ATOM 1410 N N . MET A 1 180 ? 6.798 9.176 -11.627 1.00 80.12 180 MET A N 1
ATOM 1411 C CA . MET A 1 180 ? 5.766 8.909 -10.622 1.00 80.12 180 MET A CA 1
ATOM 1412 C C . MET A 1 180 ? 4.551 9.831 -10.772 1.00 80.12 180 MET A C 1
ATOM 1414 O O . MET A 1 180 ? 3.412 9.373 -10.671 1.00 80.12 180 MET A O 1
ATOM 1418 N N . LYS A 1 181 ? 4.765 11.126 -11.042 1.00 77.56 181 LYS A N 1
ATOM 1419 C CA . LYS A 1 181 ? 3.671 12.077 -11.302 1.00 77.56 181 LYS A CA 1
ATOM 1420 C C . LYS A 1 181 ? 2.872 11.667 -12.541 1.00 77.56 181 LYS A C 1
ATOM 1422 O O . LYS A 1 181 ? 1.641 11.652 -12.493 1.00 77.56 181 LYS A O 1
ATOM 1427 N N . TYR A 1 182 ? 3.563 11.300 -13.621 1.00 80.56 182 TYR A N 1
ATOM 1428 C CA . TYR A 1 182 ? 2.937 10.822 -14.852 1.00 80.56 182 TYR A CA 1
ATOM 1429 C C . TYR A 1 182 ? 2.155 9.523 -14.624 1.00 80.56 182 TYR A C 1
ATOM 1431 O O . TYR A 1 182 ? 0.982 9.458 -14.985 1.00 80.56 182 TYR A O 1
ATOM 1439 N N . TRP A 1 183 ? 2.759 8.533 -13.958 1.00 77.56 183 TRP A N 1
ATOM 1440 C CA . TRP A 1 183 ? 2.099 7.275 -13.603 1.00 77.56 183 TRP A CA 1
ATOM 1441 C C . TRP A 1 183 ? 0.810 7.518 -12.824 1.00 77.56 183 TRP A C 1
ATOM 1443 O O . TRP A 1 183 ? -0.241 7.036 -13.225 1.00 77.5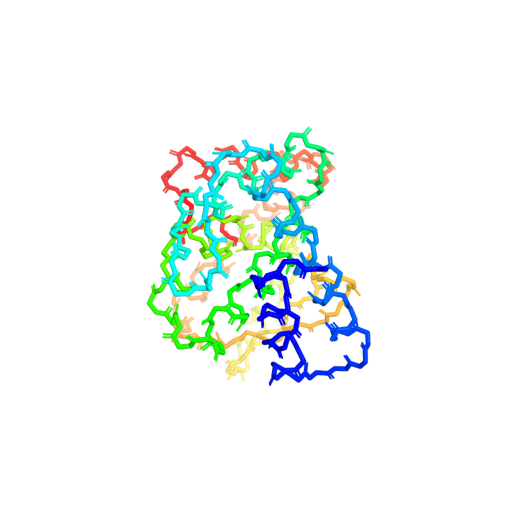6 183 TRP A O 1
ATOM 1453 N N . HIS A 1 184 ? 0.858 8.328 -11.762 1.00 69.81 184 HIS A N 1
ATOM 1454 C CA . HIS A 1 184 ? -0.322 8.651 -10.958 1.00 69.81 184 HIS A CA 1
ATOM 1455 C C . HIS A 1 184 ? -1.424 9.363 -11.755 1.00 69.81 184 HIS A C 1
ATOM 1457 O O . HIS A 1 184 ? -2.608 9.107 -11.529 1.00 69.81 184 HIS A O 1
ATOM 1463 N N . SER A 1 185 ? -1.054 10.247 -12.684 1.00 70.38 185 SER A N 1
ATOM 1464 C CA . SER A 1 185 ? -2.012 10.909 -13.573 1.00 70.38 185 SER A CA 1
ATOM 1465 C C . SER A 1 185 ? -2.671 9.911 -14.527 1.00 70.38 185 SER A C 1
ATOM 1467 O O . SER A 1 185 ? -3.899 9.873 -14.614 1.00 70.38 185 SER A O 1
ATOM 1469 N N . GLN A 1 186 ? -1.879 9.056 -15.182 1.00 68.44 186 GLN A N 1
ATOM 1470 C CA . GLN A 1 186 ? -2.389 8.034 -16.098 1.00 68.44 186 GLN A CA 1
ATOM 1471 C C . GLN A 1 186 ? -3.282 7.034 -15.372 1.00 68.44 186 GLN A C 1
ATOM 1473 O O . GLN A 1 186 ? -4.437 6.882 -15.747 1.00 68.44 186 GLN A O 1
ATOM 1478 N N . ALA A 1 187 ? -2.794 6.457 -14.277 1.00 63.03 187 ALA A N 1
ATOM 1479 C CA . ALA A 1 187 ? -3.541 5.630 -13.339 1.00 63.03 187 ALA A CA 1
ATOM 1480 C C . ALA A 1 187 ? -4.936 6.184 -13.012 1.00 63.03 187 ALA A C 1
ATOM 1482 O O . ALA A 1 187 ? -5.943 5.493 -13.138 1.00 63.03 187 ALA A O 1
ATOM 1483 N N . SER A 1 188 ? -4.999 7.461 -12.628 1.00 58.84 188 SER A N 1
ATOM 1484 C CA . SER A 1 188 ? -6.256 8.129 -12.290 1.00 58.84 188 SER A CA 1
ATOM 1485 C C . SER A 1 188 ? -7.202 8.277 -13.487 1.00 58.84 188 SER A C 1
ATOM 1487 O O . SER A 1 188 ? -8.423 8.254 -13.305 1.00 58.84 188 SER A O 1
ATOM 1489 N N . ARG A 1 189 ? -6.646 8.445 -14.694 1.00 61.16 189 ARG A N 1
ATOM 1490 C CA . ARG A 1 189 ? -7.379 8.632 -15.952 1.00 61.16 189 ARG A CA 1
ATOM 1491 C C . ARG A 1 189 ? -7.998 7.335 -16.466 1.00 61.16 189 ARG A C 1
ATOM 1493 O O . ARG A 1 189 ? -9.130 7.360 -16.924 1.00 61.16 189 ARG A O 1
ATOM 1500 N N . ILE A 1 190 ? -7.294 6.210 -16.351 1.00 53.88 190 ILE A N 1
ATOM 1501 C CA . ILE A 1 190 ? -7.768 4.899 -16.830 1.00 53.88 190 ILE A CA 1
ATOM 1502 C C . ILE A 1 190 ? -8.629 4.150 -15.802 1.00 53.88 190 ILE A C 1
ATOM 1504 O O . ILE A 1 190 ? -8.686 2.926 -15.802 1.00 53.88 190 ILE A O 1
ATOM 1508 N N . GLY A 1 191 ? -9.272 4.875 -14.881 1.00 46.75 191 GLY A N 1
ATOM 1509 C CA . GLY A 1 191 ? -10.154 4.281 -13.871 1.00 46.75 191 GLY A CA 1
ATOM 1510 C C . GLY A 1 191 ? -9.431 3.406 -12.847 1.00 46.75 191 GLY A C 1
ATOM 1511 O O . GLY A 1 191 ? -10.063 2.860 -11.948 1.00 46.75 191 GLY A O 1
ATOM 1512 N N . LEU A 1 192 ? -8.098 3.337 -12.907 1.00 49.19 192 LEU A N 1
ATOM 1513 C CA . LEU A 1 192 ? -7.264 2.675 -11.920 1.00 49.19 192 LEU A CA 1
ATOM 1514 C C . LEU A 1 192 ? -7.130 3.573 -10.691 1.00 49.19 192 LEU A C 1
ATOM 1516 O O . LEU A 1 192 ? -6.046 3.950 -10.258 1.00 49.19 192 LEU A O 1
ATOM 1520 N N . ARG A 1 193 ? -8.263 3.946 -10.111 1.00 50.81 193 ARG A N 1
ATOM 1521 C CA . ARG A 1 193 ? -8.349 4.530 -8.780 1.00 50.81 193 ARG A CA 1
ATOM 1522 C C . ARG A 1 193 ? -8.676 3.387 -7.840 1.00 50.81 193 ARG A C 1
ATOM 1524 O O . ARG A 1 193 ? -9.676 2.707 -8.013 1.00 50.81 193 ARG A O 1
ATOM 1531 N N . GLY A 1 194 ? -7.784 3.129 -6.896 1.00 39.53 194 GLY A N 1
ATOM 1532 C CA . GLY A 1 194 ? -7.968 2.108 -5.868 1.00 39.53 194 GLY A CA 1
ATOM 1533 C C . GLY A 1 194 ? -7.854 0.643 -6.308 1.00 39.53 194 GLY A C 1
ATOM 1534 O O . GLY A 1 194 ? -7.604 -0.177 -5.429 1.00 39.53 194 GLY A O 1
ATOM 1535 N N . VAL A 1 195 ? -7.974 0.308 -7.605 1.00 37.59 195 VAL A N 1
ATOM 1536 C CA . VAL A 1 195 ? -8.024 -1.106 -8.042 1.00 37.59 195 VAL A CA 1
ATOM 1537 C C . VAL A 1 195 ? -6.793 -1.599 -8.824 1.00 37.59 195 VAL A C 1
ATOM 1539 O O . VAL A 1 195 ? -6.323 -2.684 -8.508 1.00 37.59 195 VAL A O 1
ATOM 1542 N N . TYR A 1 196 ? -6.188 -0.849 -9.764 1.00 34.62 196 TYR A N 1
ATOM 1543 C CA . TYR A 1 196 ? -5.030 -1.398 -10.523 1.00 34.62 196 TYR A CA 1
ATOM 1544 C C . TYR A 1 196 ? -3.866 -0.445 -10.840 1.00 34.62 196 TYR A C 1
ATOM 1546 O O . TYR A 1 196 ? -3.000 -0.776 -11.640 1.00 34.62 196 TYR A O 1
ATOM 1554 N N . SER A 1 197 ? -3.771 0.728 -10.215 1.00 30.05 197 SER A N 1
ATOM 1555 C CA . SER A 1 197 ? -2.635 1.649 -10.441 1.00 30.05 197 SER A CA 1
ATOM 1556 C C . SER A 1 197 ? -1.471 1.450 -9.479 1.00 30.05 197 SER A C 1
ATOM 1558 O O . SER A 1 197 ? -0.649 2.352 -9.260 1.00 30.05 197 SER A O 1
ATOM 1560 N N . GLY A 1 198 ? -1.468 0.272 -8.871 1.00 39.41 198 GLY A N 1
ATOM 1561 C CA . GLY A 1 198 ? -0.522 -0.145 -7.871 1.00 39.41 198 GLY A CA 1
ATOM 1562 C C . GLY A 1 198 ? 0.852 -0.349 -8.440 1.00 39.41 198 GLY A C 1
ATOM 1563 O O . GLY A 1 198 ? 1.129 -1.464 -8.906 1.00 39.41 198 GLY A O 1
#

Radius of gyration: 19.87 Å; chains: 1; bounding box: 35×40×56 Å

Foldseek 3Di:
DAQQLVLQLVLLVVLDDDPVSSVVLNVLSVVLVVCLVPPPVDPDRHLVPDDLVSLVVVLVVCVVVVHDLVVSLSSLVSNLSSCVSVVNVVRSPDLSSHCLLSFPDLQLVFFVLVCLVVVLVCLVVVPQWDWRQGSDDVRDIDIDGDPDSVVVNVVSVVQNVCCVVQVSGVDNDPDSVRSSVVLVVVCVVVVVRSPPSD

Secondary structure (DSSP, 8-state):
--HHHHHHHHHHHHT---HHHHHHHHHHHHHHHHHHHHHS-----SGGG--HHHHHHHHHHHHHTT--HHHHHHHHHHHHHHHHHTT-HHHHTSGGGSSGGG-TTHHHHHHGGGGHHHHHHHHHTT-SEEEE-TT-GGG--EEEE-S-HHHHHHHHHHHHHHHHTTTT-SS--SSHHHHHHHHHHHHHHTT-SSSS--

Organism: NCBI:txid2774055

pLDDT: mean 78.32, std 13.4, range [30.05, 94.75]